Protein AF-A0A315AXZ2-F1 (afdb_monomer)

Radius of gyration: 18.92 Å; Cα contacts (8 Å, |Δi|>4): 222; chains: 1; bounding box: 48×33×55 Å

Sequence (190 aa):
MFLCSLYFLCDPEQLWVLDSVPGEVIRESSDGEVEKVLQTLQSLPSSIPSRKWLVDHMIELGFSKSLSEWIGTNLKKQGDHETWAFNLDGVVQMFKSYQEKSYWHLLEQPPKDMEIAVVRAENSDRWDPDVIQRLGSLANREGDGSEGRFSFMFSPSQAIGFTWTIQKVFLRLWHLGFHPYDKFFTIVGF

pLDDT: mean 73.62, std 19.49, range [28.19, 96.06]

Foldseek 3Di:
DPPPPPVPVDDFLEEEEEAAQQAAQDPVQDPCPVVVVLVVVVPDDQWAQALVSQLVVVVVVPDDSVVSNVLSVQWDDDPNTIHGVDDSVVVVVSVVCSNPDHNVVCLQFPAQSHEYEYEHEPPDPSDDPVSVVVLVVSQPDDDPNRGYHYHYYYDPDPPPPPPDPPVVVVVVVVVVPDDPVHRYDYHYHD

Structure (mmCIF, N/CA/C/O backbone):
data_AF-A0A315AXZ2-F1
#
_entry.id   AF-A0A315AXZ2-F1
#
loop_
_atom_site.group_PDB
_atom_site.id
_atom_site.type_symbol
_atom_site.label_atom_id
_atom_site.label_alt_id
_atom_site.label_comp_id
_atom_site.label_asym_id
_atom_site.label_entity_id
_atom_site.label_seq_id
_atom_site.pdbx_PDB_ins_code
_atom_site.Cartn_x
_atom_site.Cartn_y
_atom_site.Cartn_z
_atom_site.occupancy
_atom_site.B_iso_or_equiv
_atom_site.auth_seq_id
_atom_site.auth_comp_id
_atom_site.auth_asym_id
_atom_site.auth_atom_id
_atom_site.pdbx_PDB_model_num
ATOM 1 N N . MET A 1 1 ? -4.245 -11.379 -8.410 1.00 28.98 1 MET A N 1
ATOM 2 C CA . MET A 1 1 ? -4.188 -10.381 -9.498 1.00 28.98 1 MET A CA 1
ATOM 3 C C . MET A 1 1 ? -5.166 -9.300 -9.080 1.00 28.98 1 MET A C 1
ATOM 5 O O . MET A 1 1 ? -6.341 -9.417 -9.378 1.00 28.98 1 MET A O 1
ATOM 9 N N . PHE A 1 2 ? -4.709 -8.361 -8.249 1.00 28.19 2 PHE A N 1
ATOM 10 C CA . PHE A 1 2 ? -5.488 -7.197 -7.810 1.00 28.19 2 PHE A CA 1
ATOM 11 C C . PHE A 1 2 ? -4.741 -5.891 -8.160 1.00 28.19 2 PHE A C 1
ATOM 13 O O . PHE A 1 2 ? -4.806 -4.905 -7.444 1.00 28.19 2 PHE A O 1
ATOM 20 N N . LEU A 1 3 ? -4.115 -5.847 -9.345 1.00 33.06 3 LEU A N 1
ATOM 21 C CA . LEU A 1 3 ? -4.555 -4.820 -10.291 1.00 33.06 3 LEU A CA 1
ATOM 22 C C . LEU A 1 3 ? -6.058 -5.015 -10.363 1.00 33.06 3 LEU A C 1
ATOM 24 O O . LEU A 1 3 ? -6.477 -6.145 -10.619 1.00 33.06 3 LEU A O 1
ATOM 28 N N . CYS A 1 4 ? -6.845 -3.995 -10.031 1.00 33.75 4 CYS A N 1
ATOM 29 C CA . CYS A 1 4 ? -8.275 -4.008 -10.286 1.00 33.75 4 CYS A CA 1
ATOM 30 C C . CYS A 1 4 ? -8.470 -4.695 -11.646 1.00 33.75 4 CYS A C 1
ATOM 32 O O . CYS A 1 4 ? -8.073 -4.129 -12.660 1.00 33.75 4 CYS A O 1
ATOM 34 N N . SER A 1 5 ? -8.978 -5.936 -11.684 1.00 32.12 5 SER A N 1
ATOM 35 C CA . SER A 1 5 ? -9.432 -6.555 -12.932 1.00 32.12 5 SER A CA 1
ATOM 36 C C . SER A 1 5 ? -10.741 -5.866 -13.296 1.00 32.12 5 SER A C 1
ATOM 38 O O . SER A 1 5 ? -11.797 -6.477 -13.409 1.00 32.12 5 SER A O 1
ATOM 40 N N . LEU A 1 6 ? -10.674 -4.544 -13.441 1.00 38.78 6 LEU A N 1
ATOM 41 C CA . LEU A 1 6 ? -11.358 -3.885 -14.516 1.00 38.78 6 LEU A CA 1
ATOM 42 C C . LEU A 1 6 ? -10.767 -4.546 -15.749 1.00 38.78 6 LEU A C 1
ATOM 44 O O . LEU A 1 6 ? -9.611 -4.329 -16.101 1.00 38.78 6 LEU A O 1
ATOM 48 N N . TYR A 1 7 ? -11.544 -5.452 -16.330 1.00 37.78 7 TYR A N 1
ATOM 49 C CA . TYR A 1 7 ? -11.387 -5.831 -17.718 1.00 37.78 7 TY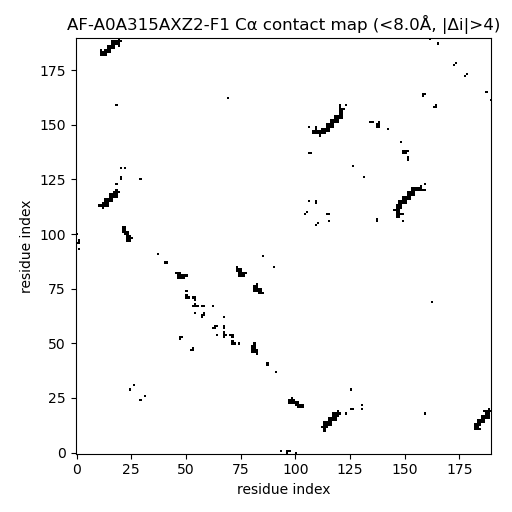R A CA 1
ATOM 50 C C . TYR A 1 7 ? -11.489 -4.532 -18.513 1.00 37.78 7 TYR A C 1
ATOM 52 O O . TYR A 1 7 ? -12.579 -4.125 -18.916 1.00 37.78 7 TYR A O 1
ATOM 60 N N . PHE A 1 8 ? -10.380 -3.810 -18.649 1.00 45.34 8 PHE A N 1
ATOM 61 C CA . PHE A 1 8 ? -10.347 -2.713 -19.578 1.00 45.34 8 PHE A CA 1
ATOM 62 C C . PHE A 1 8 ? -10.487 -3.347 -20.957 1.00 45.34 8 PHE A C 1
ATOM 64 O O . PHE A 1 8 ? -9.787 -4.295 -21.306 1.00 45.34 8 PHE A O 1
ATOM 71 N N . LEU A 1 9 ? -11.453 -2.857 -21.727 1.00 50.66 9 LEU A N 1
ATOM 72 C CA . LEU A 1 9 ? -11.657 -3.290 -23.107 1.00 50.66 9 LEU A CA 1
ATOM 73 C C . LEU A 1 9 ? -10.442 -2.935 -23.997 1.00 50.66 9 LEU A C 1
ATOM 75 O O . LEU A 1 9 ? -10.342 -3.449 -25.106 1.00 50.66 9 LEU A O 1
ATOM 79 N N . CYS A 1 10 ? -9.528 -2.085 -23.508 1.00 57.16 10 CYS A N 1
ATOM 80 C CA . CYS A 1 10 ? -8.226 -1.750 -24.085 1.00 57.16 10 CYS A CA 1
ATOM 81 C C . CYS A 1 10 ? -7.223 -1.389 -22.974 1.00 57.16 10 CYS A C 1
ATOM 83 O O . CYS A 1 10 ? -7.641 -0.938 -21.912 1.00 57.16 10 CYS A O 1
ATOM 85 N N . ASP A 1 11 ? -5.919 -1.505 -23.217 1.00 67.44 11 ASP A N 1
ATOM 86 C CA . ASP A 1 11 ? -4.916 -1.022 -22.259 1.00 67.44 11 ASP A CA 1
ATOM 87 C C . ASP A 1 11 ? -5.049 0.500 -22.023 1.00 67.44 11 ASP A C 1
ATOM 89 O O . ASP A 1 11 ? -5.453 1.236 -22.937 1.00 67.44 11 ASP A O 1
ATOM 93 N N . PRO A 1 12 ? -4.775 0.996 -20.799 1.00 78.12 12 PRO A N 1
ATOM 94 C CA . PRO A 1 12 ? -4.746 2.430 -20.544 1.00 78.12 12 PRO A CA 1
ATOM 95 C C . PRO A 1 12 ? -3.576 3.070 -21.298 1.00 78.12 12 PRO A C 1
ATOM 97 O O . PRO A 1 12 ? -2.489 2.506 -21.362 1.00 78.12 12 PRO A O 1
ATOM 100 N N . GLU A 1 13 ? -3.783 4.278 -21.820 1.00 84.38 13 GLU A N 1
ATOM 101 C CA . GLU A 1 13 ? -2.699 5.044 -22.450 1.00 84.38 13 GLU A CA 1
ATOM 102 C C . GLU A 1 13 ? -1.669 5.483 -21.405 1.00 84.38 13 GLU A C 1
ATOM 104 O O . GLU A 1 13 ? -0.483 5.554 -21.713 1.00 84.38 13 GLU A O 1
ATOM 109 N N . GLN A 1 14 ? -2.100 5.736 -20.159 1.00 84.50 14 GLN A N 1
ATOM 110 C CA . GLN A 1 14 ? -1.207 6.150 -19.078 1.00 84.50 14 GLN A CA 1
ATOM 111 C C . GLN A 1 14 ? -1.453 5.399 -17.763 1.00 84.50 14 GLN A C 1
ATOM 113 O O . GLN A 1 14 ? -2.576 5.322 -17.252 1.00 84.50 14 GLN A O 1
ATOM 118 N N . LEU A 1 15 ? -0.364 4.916 -17.164 1.00 85.19 15 LEU A N 1
ATOM 119 C CA . LEU A 1 15 ? -0.324 4.282 -15.849 1.00 85.19 15 LEU A CA 1
ATOM 120 C C . LEU A 1 15 ? 0.592 5.060 -14.908 1.00 85.19 15 LEU A C 1
ATOM 122 O O . LEU A 1 15 ? 1.791 5.186 -15.147 1.00 85.19 15 LEU A O 1
ATOM 126 N N . TRP A 1 16 ? 0.034 5.508 -13.788 1.00 83.12 16 TRP A N 1
ATOM 127 C CA . TRP A 1 16 ? 0.774 6.198 -12.739 1.00 83.12 16 TRP A CA 1
ATOM 128 C C . TRP A 1 16 ? 0.857 5.324 -11.490 1.00 83.12 16 TRP A C 1
ATOM 130 O O . TRP A 1 16 ? -0.158 4.982 -10.881 1.00 83.12 16 TRP A O 1
ATOM 140 N N . VAL A 1 17 ? 2.074 4.970 -11.097 1.00 83.38 17 VAL A N 1
ATOM 141 C CA . VAL A 1 17 ? 2.354 4.182 -9.895 1.00 83.38 17 VAL A CA 1
ATOM 142 C C . VAL A 1 17 ? 2.950 5.108 -8.847 1.00 83.38 17 VAL A C 1
ATOM 144 O O . VAL A 1 17 ? 4.017 5.687 -9.045 1.00 83.38 17 VAL A O 1
ATOM 147 N N . LEU A 1 18 ? 2.243 5.268 -7.735 1.00 82.62 18 LEU A N 1
ATOM 148 C CA . LEU A 1 18 ? 2.586 6.215 -6.684 1.00 82.62 18 LEU A CA 1
ATOM 149 C C . LEU A 1 18 ? 3.092 5.463 -5.462 1.00 82.62 18 LEU A C 1
ATOM 151 O O . LEU A 1 18 ? 2.319 4.793 -4.778 1.00 82.62 18 LEU A O 1
ATOM 155 N N . ASP A 1 19 ? 4.392 5.598 -5.215 1.00 81.19 19 ASP A N 1
ATOM 156 C CA . ASP A 1 19 ? 5.118 5.086 -4.050 1.00 81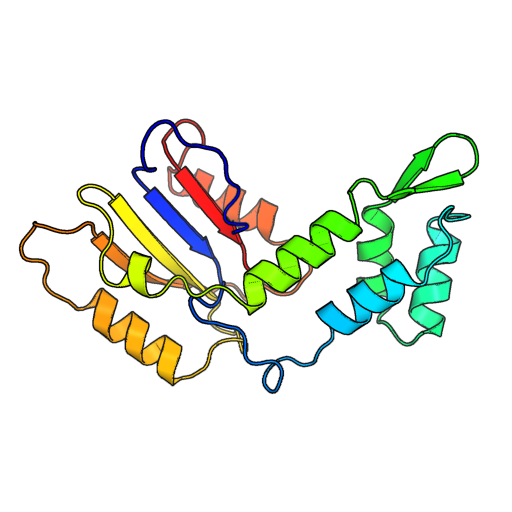.19 19 ASP A CA 1
ATOM 157 C C . ASP A 1 19 ? 4.787 3.634 -3.695 1.00 81.19 19 ASP A C 1
ATOM 159 O O . ASP A 1 19 ? 4.663 3.255 -2.536 1.00 81.19 19 ASP A O 1
ATOM 163 N N . SER A 1 20 ? 4.624 2.822 -4.737 1.00 82.12 20 SER A N 1
ATOM 164 C CA . SER A 1 20 ? 4.336 1.400 -4.648 1.00 82.12 20 SER A CA 1
ATOM 165 C C . SER A 1 20 ? 5.495 0.619 -5.244 1.00 82.12 20 SER A C 1
ATOM 167 O O . SER A 1 20 ? 5.895 0.870 -6.384 1.00 82.12 20 SER A O 1
ATOM 169 N N . VAL A 1 21 ? 6.034 -0.318 -4.467 1.00 83.19 21 VAL A N 1
ATOM 170 C CA . VAL A 1 21 ? 7.168 -1.142 -4.883 1.00 83.19 21 VAL A CA 1
ATOM 171 C C . VAL A 1 21 ? 6.71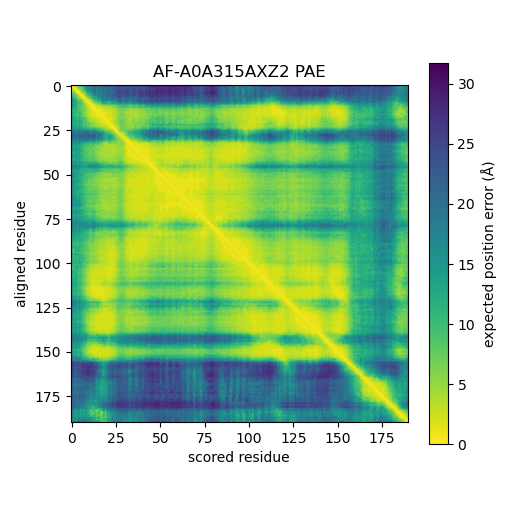8 -2.076 -6.021 1.00 83.19 21 VAL A C 1
ATOM 173 O O . VAL A 1 21 ? 5.695 -2.744 -5.891 1.00 83.19 21 VAL A O 1
ATOM 176 N N . PRO A 1 22 ? 7.447 -2.142 -7.153 1.00 83.56 22 PRO A N 1
ATOM 177 C CA . PRO A 1 22 ? 7.045 -2.936 -8.318 1.00 83.56 22 PRO A CA 1
ATOM 178 C C . PRO A 1 22 ? 7.396 -4.426 -8.205 1.00 83.56 22 PRO A C 1
ATOM 180 O O . PRO A 1 22 ? 6.970 -5.232 -9.033 1.00 83.56 22 PRO A O 1
ATOM 183 N N . GLY A 1 23 ? 8.227 -4.795 -7.232 1.00 82.81 23 GLY A N 1
ATOM 184 C CA . GLY A 1 23 ? 8.609 -6.172 -6.946 1.00 82.81 23 GLY A CA 1
ATOM 185 C C . GLY A 1 23 ? 7.707 -6.831 -5.909 1.00 82.81 23 GLY A C 1
ATOM 186 O O . GLY A 1 23 ? 6.842 -6.193 -5.318 1.00 82.81 23 GLY A O 1
ATOM 187 N N . GLU A 1 24 ? 7.961 -8.113 -5.672 1.00 81.94 24 GLU A N 1
ATOM 188 C CA . GLU A 1 24 ? 7.408 -8.804 -4.510 1.00 81.94 24 GLU A CA 1
ATOM 189 C C . GLU A 1 24 ? 7.909 -8.140 -3.224 1.00 81.94 24 GLU A C 1
ATOM 191 O O . GLU A 1 24 ? 9.075 -7.746 -3.121 1.00 81.94 24 GLU A O 1
ATOM 196 N N . VAL A 1 25 ? 7.025 -8.024 -2.236 1.00 72.31 25 VAL A N 1
ATOM 197 C CA . VAL A 1 25 ? 7.374 -7.465 -0.929 1.00 72.31 25 VAL A CA 1
ATOM 198 C C . VAL A 1 25 ? 7.864 -8.609 -0.049 1.00 72.31 25 VAL A C 1
ATOM 200 O O . VAL A 1 25 ? 7.082 -9.453 0.396 1.00 72.31 25 VAL A O 1
ATOM 203 N N . ILE A 1 26 ? 9.176 -8.656 0.180 1.00 64.25 26 ILE A N 1
ATOM 204 C CA . ILE A 1 26 ? 9.798 -9.655 1.050 1.00 64.25 26 ILE A CA 1
ATOM 205 C C . ILE A 1 26 ? 9.393 -9.342 2.496 1.00 64.25 26 ILE A C 1
ATOM 207 O O . ILE A 1 26 ? 9.669 -8.266 3.009 1.00 64.25 26 ILE A O 1
ATOM 211 N N . ARG A 1 27 ? 8.752 -10.299 3.175 1.00 58.44 27 ARG A N 1
ATOM 212 C CA . ARG A 1 27 ? 8.175 -10.122 4.527 1.00 58.44 27 ARG A CA 1
ATOM 213 C C . ARG A 1 27 ? 9.166 -9.673 5.605 1.00 58.44 27 ARG A C 1
ATOM 215 O O . ARG A 1 27 ? 8.744 -9.195 6.648 1.00 58.44 27 ARG A O 1
ATOM 222 N N . GLU A 1 28 ? 10.461 -9.864 5.382 1.00 54.00 28 GLU A N 1
ATOM 223 C CA . GLU A 1 28 ? 11.516 -9.513 6.337 1.00 54.00 28 GLU A CA 1
ATOM 224 C C . GLU A 1 28 ? 11.863 -8.015 6.331 1.00 54.00 28 GLU A C 1
ATOM 226 O O . GLU A 1 28 ? 12.506 -7.549 7.269 1.00 54.00 28 GLU A O 1
ATOM 231 N N . SER A 1 29 ? 11.441 -7.254 5.309 1.00 50.56 29 SER A N 1
ATOM 232 C CA . SER A 1 29 ? 11.774 -5.829 5.165 1.00 50.56 29 SER A CA 1
ATOM 233 C C . SER A 1 29 ? 10.657 -4.862 5.570 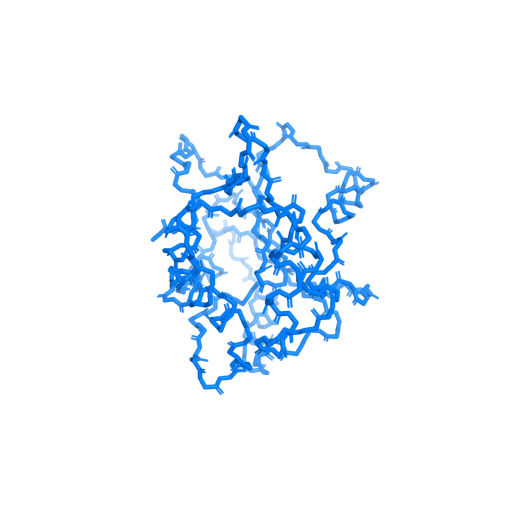1.00 50.56 29 SER A C 1
ATOM 235 O O . SER A 1 29 ? 10.909 -3.664 5.669 1.00 50.56 29 SER A O 1
ATOM 237 N N . SER A 1 30 ? 9.439 -5.349 5.830 1.00 59.78 30 SER A N 1
ATOM 238 C CA . SER A 1 30 ? 8.350 -4.533 6.379 1.00 59.78 30 SER A CA 1
ATOM 239 C C . SER A 1 30 ? 8.311 -4.631 7.901 1.00 59.78 30 SER A C 1
ATOM 241 O O . SER A 1 30 ? 8.449 -5.721 8.454 1.00 59.78 30 SER A O 1
ATOM 243 N N . ASP A 1 31 ? 8.013 -3.523 8.579 1.00 61.62 31 ASP A N 1
ATOM 244 C CA . ASP A 1 31 ? 7.750 -3.476 10.027 1.00 61.62 31 ASP A CA 1
ATOM 245 C C . ASP A 1 31 ? 6.554 -4.344 10.480 1.00 61.62 31 ASP A C 1
ATOM 247 O O . ASP A 1 31 ? 6.319 -4.519 11.679 1.00 61.62 31 ASP A O 1
ATOM 251 N N . GLY A 1 32 ? 5.811 -4.913 9.525 1.00 72.00 32 GLY A N 1
ATOM 252 C CA . GLY A 1 32 ? 4.669 -5.781 9.761 1.00 72.00 32 GLY A CA 1
ATOM 253 C C . GLY A 1 32 ? 3.466 -5.028 10.324 1.00 72.00 32 GLY A C 1
ATOM 254 O O . GLY A 1 32 ? 2.527 -5.667 10.810 1.00 72.00 32 GLY A O 1
ATOM 255 N N . GLU A 1 33 ? 3.487 -3.687 10.332 1.00 75.38 33 GLU A N 1
ATOM 256 C CA . GLU A 1 33 ? 2.439 -2.887 10.964 1.00 75.38 33 GLU A CA 1
ATOM 257 C C . GLU A 1 33 ? 1.100 -3.110 10.251 1.00 75.38 33 GLU A C 1
ATOM 259 O O . GLU A 1 33 ? 0.083 -3.345 10.908 1.00 75.38 33 GLU A O 1
ATOM 264 N N . VAL A 1 34 ? 1.104 -3.140 8.914 1.00 76.88 34 VAL A N 1
ATOM 265 C CA . VAL A 1 34 ? -0.103 -3.373 8.106 1.00 76.88 34 VAL A CA 1
ATOM 266 C C . VAL A 1 34 ? -0.654 -4.784 8.323 1.00 76.88 34 VAL A C 1
ATOM 268 O O . VAL A 1 34 ? -1.857 -4.936 8.549 1.00 76.88 34 VAL A O 1
ATOM 271 N N . GLU A 1 35 ? 0.192 -5.819 8.335 1.00 81.31 35 GLU A N 1
ATOM 272 C CA . GLU A 1 35 ? -0.221 -7.189 8.660 1.00 81.31 35 GLU A CA 1
ATOM 273 C C . GLU A 1 35 ? -0.832 -7.269 10.051 1.00 81.31 35 GLU A C 1
ATOM 275 O O . GLU A 1 35 ? -1.892 -7.874 10.225 1.00 81.31 35 GLU A O 1
ATOM 280 N N . LYS A 1 36 ? -0.180 -6.651 11.039 1.00 85.38 36 LYS A N 1
ATOM 281 C CA . LYS A 1 36 ? -0.643 -6.648 12.424 1.00 85.38 36 LYS A CA 1
ATOM 282 C C . LYS A 1 36 ? -1.996 -5.951 12.543 1.00 85.38 36 LYS A C 1
ATOM 284 O O . LYS A 1 36 ? -2.870 -6.448 13.257 1.00 85.38 36 LYS A O 1
ATOM 289 N N . VAL A 1 37 ? -2.200 -4.843 11.826 1.00 86.50 37 VAL A N 1
ATOM 290 C CA . VAL A 1 37 ? -3.504 -4.173 11.736 1.00 86.50 37 VAL A CA 1
ATOM 291 C C . VAL A 1 37 ? -4.534 -5.117 11.127 1.00 86.50 37 VAL A C 1
ATOM 293 O O . VAL A 1 37 ? -5.552 -5.373 11.761 1.00 86.50 37 VAL A O 1
ATOM 296 N N . LEU A 1 38 ? -4.282 -5.683 9.945 1.00 86.12 38 LEU A N 1
ATOM 297 C CA . LEU A 1 38 ? -5.251 -6.541 9.256 1.00 86.12 38 LEU A CA 1
ATOM 298 C C . LEU A 1 38 ? -5.621 -7.789 10.071 1.00 86.12 38 LEU A C 1
ATOM 300 O O . LEU A 1 38 ? -6.805 -8.097 10.202 1.00 86.12 38 LEU A O 1
ATOM 304 N N . GLN A 1 39 ? -4.638 -8.456 10.681 1.00 89.19 39 GLN A N 1
ATOM 305 C CA . GLN A 1 39 ? -4.861 -9.587 11.590 1.00 89.19 39 GLN A CA 1
ATOM 306 C C . GLN A 1 39 ? -5.701 -9.183 12.804 1.00 89.19 39 GLN A C 1
ATOM 308 O O . GLN A 1 39 ? -6.602 -9.920 13.203 1.00 89.19 39 GLN A O 1
ATOM 313 N N . THR A 1 40 ? -5.436 -8.000 13.368 1.00 90.25 40 THR A N 1
ATOM 314 C CA . THR A 1 40 ? -6.242 -7.454 14.465 1.00 90.25 40 THR A CA 1
ATOM 315 C C . THR A 1 40 ? -7.676 -7.231 14.018 1.00 90.25 40 THR A C 1
ATOM 317 O O . THR A 1 40 ? -8.599 -7.679 14.684 1.00 90.25 40 THR A O 1
ATOM 320 N N . LEU A 1 41 ? -7.890 -6.584 12.871 1.00 88.94 41 LEU A N 1
ATOM 321 C CA . LEU A 1 41 ? -9.241 -6.311 12.385 1.00 88.94 41 LEU A CA 1
ATOM 322 C C . LEU A 1 41 ? -10.030 -7.599 12.114 1.00 88.94 41 LEU A C 1
ATOM 324 O O . LEU A 1 41 ? -11.240 -7.616 12.330 1.00 88.94 41 LEU A O 1
ATOM 328 N N . GLN A 1 42 ? -9.363 -8.672 11.679 1.00 89.19 42 GLN A N 1
ATOM 329 C CA . GLN A 1 42 ? -9.988 -9.980 11.460 1.00 89.19 42 GLN A CA 1
ATOM 330 C C . GLN A 1 42 ? -10.345 -10.717 12.758 1.00 89.19 42 GLN A C 1
ATOM 332 O O . GLN A 1 42 ? -11.229 -11.572 12.734 1.00 89.19 42 GLN A O 1
ATOM 337 N N . SER A 1 43 ? -9.683 -10.413 13.879 1.00 90.50 43 SER A N 1
ATOM 338 C CA . SER A 1 43 ? -10.002 -11.013 15.182 1.00 90.50 43 SER A CA 1
ATOM 339 C C . SER A 1 43 ? -11.119 -10.280 15.933 1.00 90.50 43 SER A C 1
ATOM 341 O O . SER A 1 43 ? -11.627 -10.794 16.932 1.00 90.50 43 SER A O 1
ATOM 343 N N . LEU A 1 44 ? -11.521 -9.098 15.453 1.00 89.44 44 LEU A N 1
ATOM 344 C CA . LEU A 1 44 ? -12.610 -8.320 16.035 1.00 89.44 44 LEU A CA 1
ATOM 345 C C . LEU A 1 44 ? -13.970 -9.018 15.876 1.00 89.44 44 LEU A C 1
ATOM 347 O O . LEU A 1 44 ? -14.189 -9.783 14.933 1.00 89.44 44 LEU A O 1
ATOM 351 N N . PRO A 1 45 ? -14.933 -8.721 16.767 1.00 86.06 45 PRO A N 1
ATOM 352 C CA . PRO A 1 45 ? -16.300 -9.198 16.610 1.00 86.06 45 PRO A CA 1
ATOM 353 C C . PRO A 1 45 ? -16.927 -8.694 15.301 1.00 86.06 45 PRO A C 1
ATOM 355 O O . PRO A 1 45 ? -16.671 -7.580 14.849 1.00 86.06 45 PRO A O 1
ATOM 358 N N . SER A 1 46 ? -17.831 -9.492 14.726 1.00 77.81 46 SER A N 1
ATOM 359 C CA . SER A 1 46 ? -18.528 -9.171 13.469 1.00 77.81 46 SER A CA 1
ATOM 360 C C . SER A 1 46 ? -19.432 -7.935 13.553 1.00 77.81 46 SER A C 1
ATOM 362 O O . SER A 1 46 ? -19.761 -7.336 12.530 1.00 77.81 46 SER A O 1
ATOM 364 N N . SER A 1 47 ? -19.855 -7.565 14.763 1.00 82.56 47 SER A N 1
ATOM 365 C CA . SER A 1 47 ? -20.613 -6.350 15.050 1.00 82.56 47 SER A CA 1
ATOM 366 C C . SER A 1 47 ? -19.775 -5.452 15.945 1.00 82.56 47 SER A C 1
ATOM 368 O O . SER A 1 47 ? -19.453 -5.836 17.071 1.00 82.56 47 SER A O 1
ATOM 370 N N . ILE A 1 48 ? -19.452 -4.254 15.461 1.00 90.12 48 ILE A N 1
ATOM 371 C CA . ILE A 1 48 ? -18.673 -3.282 16.223 1.00 90.12 48 ILE A CA 1
ATOM 372 C C . ILE A 1 48 ? -19.645 -2.435 17.059 1.00 90.12 48 ILE A C 1
ATOM 374 O O . ILE A 1 48 ? -20.522 -1.783 16.486 1.00 90.12 48 ILE A O 1
ATOM 378 N N . PRO A 1 49 ? -19.522 -2.417 18.402 1.00 89.88 49 PRO A N 1
ATOM 379 C CA . PRO A 1 49 ? -20.459 -1.693 19.262 1.00 89.88 49 PRO A CA 1
ATOM 380 C C . PRO A 1 49 ? -20.514 -0.187 18.983 1.00 89.88 49 PRO A C 1
ATOM 382 O O . PRO A 1 49 ? -21.583 0.411 19.005 1.00 89.88 49 PRO A O 1
ATOM 385 N N . SER A 1 50 ? -19.358 0.444 18.750 1.00 91.12 50 SER A N 1
ATOM 386 C CA . SER A 1 50 ? -19.252 1.849 18.338 1.00 91.12 50 SER A CA 1
ATOM 387 C C . SER A 1 50 ? -17.832 2.187 17.881 1.00 91.12 50 SER A C 1
ATOM 389 O O . SER A 1 50 ? -16.871 1.519 18.270 1.00 91.12 50 SER A O 1
ATOM 391 N N . ARG A 1 51 ? -17.676 3.303 17.162 1.00 92.25 51 ARG A N 1
ATOM 392 C CA . ARG A 1 51 ? -16.371 3.847 16.775 1.00 92.25 51 ARG A CA 1
ATOM 393 C C . ARG A 1 51 ? -15.492 4.104 17.983 1.00 92.25 51 ARG A C 1
ATOM 395 O O . ARG A 1 51 ? -14.305 3.809 17.943 1.00 92.25 51 ARG A O 1
ATOM 402 N N . LYS A 1 52 ? -16.076 4.642 19.059 1.00 93.94 52 LYS A N 1
ATOM 403 C CA . LYS A 1 52 ? -15.349 4.889 20.307 1.00 93.94 52 LYS A CA 1
ATOM 404 C C . LYS A 1 52 ? -14.790 3.585 20.872 1.00 93.94 52 LYS A C 1
ATOM 406 O O . LYS A 1 52 ? -13.612 3.541 21.196 1.00 93.94 52 LYS A O 1
ATOM 411 N N . TRP A 1 53 ? -15.616 2.541 20.937 1.00 94.69 53 TRP A N 1
ATOM 412 C CA . TRP A 1 53 ? -15.176 1.228 21.404 1.00 94.69 53 TRP A CA 1
ATOM 413 C C . TRP A 1 53 ? -14.020 0.687 20.557 1.00 94.69 53 TRP A C 1
ATOM 415 O O . TRP A 1 53 ? -13.027 0.243 21.119 1.00 94.69 53 TRP A O 1
ATOM 425 N N . LEU A 1 54 ? -14.109 0.786 19.223 1.00 94.00 54 LEU A N 1
ATOM 426 C CA . LEU A 1 54 ? -13.034 0.331 18.339 1.00 94.00 54 LEU A CA 1
ATOM 427 C C . LEU A 1 54 ? -11.726 1.085 18.609 1.00 94.00 54 LEU A C 1
ATOM 429 O O . LEU A 1 54 ? -10.686 0.457 18.764 1.00 94.00 54 LEU A O 1
ATOM 433 N N . VAL A 1 55 ? -11.781 2.418 18.680 1.00 94.50 55 VAL A N 1
ATOM 434 C CA . VAL A 1 55 ? -10.596 3.252 18.930 1.00 94.50 55 VAL A CA 1
ATOM 435 C C . VAL A 1 55 ? -9.949 2.899 20.268 1.00 94.50 55 VAL A C 1
ATOM 437 O O . VAL A 1 55 ? -8.740 2.683 20.310 1.00 94.50 55 VAL A O 1
ATOM 440 N N . ASP A 1 56 ? -10.743 2.811 21.337 1.00 96.06 56 ASP A N 1
ATOM 441 C CA . ASP A 1 56 ? -10.244 2.472 22.673 1.00 96.06 56 ASP A CA 1
ATOM 442 C C . ASP A 1 56 ? -9.598 1.070 22.665 1.00 96.06 56 ASP A C 1
ATOM 444 O O . ASP A 1 56 ? -8.474 0.902 23.135 1.00 96.06 56 ASP A O 1
ATOM 448 N N . HIS A 1 57 ? -10.251 0.089 22.034 1.00 94.62 57 HIS A N 1
ATOM 449 C CA . HIS A 1 57 ? -9.754 -1.284 21.955 1.00 94.62 57 HIS A CA 1
ATOM 450 C C . HIS A 1 57 ? -8.455 -1.413 21.142 1.00 94.62 57 HIS A C 1
ATOM 452 O O . HIS A 1 57 ? -7.542 -2.139 21.529 1.00 94.62 57 HIS A O 1
ATOM 458 N N . MET A 1 58 ? -8.318 -0.684 20.031 1.00 93.38 58 MET A N 1
ATOM 459 C CA . MET A 1 58 ? -7.071 -0.680 19.257 1.00 93.38 58 MET A CA 1
ATOM 460 C C . MET A 1 58 ? -5.902 -0.066 20.040 1.00 93.38 58 MET A C 1
ATOM 462 O O . MET A 1 58 ? -4.777 -0.563 19.964 1.00 93.38 58 MET A O 1
ATOM 466 N N . ILE A 1 59 ? -6.158 0.970 20.842 1.00 95.12 59 ILE A N 1
ATOM 467 C CA . ILE A 1 59 ? -5.141 1.559 21.722 1.00 95.12 59 ILE A CA 1
ATOM 468 C C . ILE A 1 59 ? -4.724 0.562 22.814 1.00 95.12 59 ILE A C 1
ATOM 470 O O . ILE A 1 59 ? -3.531 0.428 23.083 1.00 95.12 59 ILE A O 1
ATOM 474 N N . GLU A 1 60 ? -5.669 -0.179 23.404 1.00 95.31 60 GLU A N 1
ATOM 475 C CA . GLU A 1 60 ? -5.377 -1.251 24.376 1.00 95.31 60 GLU A CA 1
ATOM 476 C C . GLU A 1 60 ? -4.485 -2.356 23.784 1.00 95.31 60 GLU A C 1
ATOM 478 O O . GLU A 1 60 ? -3.636 -2.909 24.483 1.00 95.31 60 GLU A O 1
ATOM 483 N N . LEU A 1 61 ? -4.623 -2.637 22.484 1.00 92.44 61 LEU A N 1
ATOM 484 C CA . LEU A 1 61 ? -3.774 -3.574 21.736 1.00 92.44 61 LEU A CA 1
ATOM 485 C C . LEU A 1 61 ? -2.399 -2.989 21.343 1.00 92.44 61 LEU A C 1
ATOM 487 O O . LEU A 1 61 ? -1.580 -3.678 20.725 1.00 92.44 61 LEU A O 1
ATOM 491 N N . GLY A 1 62 ? -2.122 -1.736 21.715 1.00 91.75 62 GLY A N 1
ATOM 492 C CA . GLY A 1 62 ? -0.833 -1.071 21.531 1.00 91.75 62 GLY A CA 1
ATOM 493 C C . GLY A 1 62 ? -0.671 -0.317 20.210 1.00 91.75 62 GLY A C 1
ATOM 494 O O . GLY A 1 62 ? 0.456 0.040 19.865 1.00 91.75 62 GLY A O 1
ATOM 495 N N . PHE A 1 63 ? -1.751 -0.072 19.460 1.00 89.94 63 PHE A N 1
ATOM 496 C CA . PHE A 1 63 ? -1.700 0.793 18.278 1.00 89.94 63 PHE A CA 1
ATOM 497 C C . PHE A 1 63 ? -1.689 2.276 18.664 1.00 89.94 63 PHE A C 1
ATOM 499 O O . PHE A 1 63 ? -2.188 2.681 19.717 1.00 89.94 63 PHE A O 1
ATOM 506 N N . SER A 1 64 ? -1.143 3.121 17.784 1.00 89.38 64 SER A N 1
ATOM 507 C CA . SER A 1 64 ? -1.167 4.565 18.008 1.00 89.38 64 SER A CA 1
ATOM 508 C C . SER A 1 64 ? -2.601 5.104 17.982 1.00 89.38 64 SER A C 1
ATOM 510 O O . SER A 1 64 ? -3.477 4.604 17.267 1.00 89.38 64 SER A O 1
ATOM 512 N N . LYS A 1 65 ? -2.845 6.177 18.741 1.00 88.62 65 LYS A N 1
ATOM 513 C CA . LYS A 1 65 ? -4.146 6.855 18.753 1.00 88.62 65 LYS A CA 1
ATOM 514 C C . LYS A 1 65 ? -4.548 7.325 17.352 1.00 88.62 65 LYS A C 1
ATOM 516 O O . LYS A 1 65 ? -5.679 7.099 16.941 1.00 88.62 65 LYS A O 1
ATOM 521 N N . SER A 1 66 ? -3.618 7.924 16.608 1.00 85.38 66 SER A N 1
ATOM 522 C CA . SER A 1 66 ? -3.877 8.442 15.261 1.00 85.38 66 SER A CA 1
ATOM 523 C C . SER A 1 66 ? -4.274 7.342 14.274 1.00 85.38 66 SER A C 1
ATOM 525 O O . SER A 1 66 ? -5.218 7.531 13.509 1.00 85.38 66 SER A O 1
ATOM 527 N N . LEU A 1 67 ? -3.605 6.184 14.317 1.00 82.25 67 LEU A N 1
ATOM 528 C CA . LEU A 1 67 ? -3.969 5.023 13.500 1.00 82.25 67 LEU A CA 1
ATOM 529 C C . LEU A 1 67 ? -5.352 4.485 13.886 1.00 82.25 67 LEU A C 1
ATOM 531 O O . LEU A 1 67 ? -6.192 4.251 13.020 1.00 82.25 67 LEU A O 1
ATOM 535 N N . SER A 1 68 ? -5.608 4.350 15.186 1.00 88.69 68 SER A N 1
ATOM 536 C CA . SER A 1 68 ? -6.877 3.842 15.718 1.00 88.69 68 SER A CA 1
ATOM 537 C C . SER A 1 68 ? -8.060 4.731 15.314 1.00 88.69 68 SER A C 1
ATOM 539 O O . SER A 1 68 ? -9.083 4.244 14.828 1.00 88.69 68 SER A O 1
ATOM 541 N N . GLU A 1 69 ? -7.908 6.052 15.447 1.00 87.44 69 GLU A N 1
ATOM 542 C CA . GLU A 1 69 ? -8.903 7.038 15.011 1.00 87.44 69 GLU A CA 1
ATOM 543 C C . GLU A 1 69 ? -9.143 6.975 13.500 1.00 87.44 69 GLU A C 1
ATOM 545 O O . GLU A 1 69 ? -10.299 6.981 13.069 1.00 87.44 69 GLU A O 1
ATOM 550 N N . TRP A 1 70 ? -8.074 6.867 12.701 1.00 87.06 70 TRP A N 1
ATOM 551 C CA . TRP A 1 70 ? -8.175 6.741 11.248 1.00 87.06 70 TRP A CA 1
ATOM 552 C C . TRP A 1 70 ? -8.935 5.475 10.835 1.00 87.06 70 TRP A C 1
ATOM 554 O O . TRP A 1 70 ? -9.866 5.565 10.031 1.00 87.06 70 TRP A O 1
ATOM 564 N N . ILE A 1 71 ? -8.639 4.316 11.433 1.00 86.19 71 ILE A N 1
ATOM 565 C CA . ILE A 1 71 ? -9.370 3.067 11.159 1.00 86.19 71 ILE A CA 1
ATOM 566 C C . ILE A 1 71 ? -10.856 3.232 11.489 1.00 86.19 71 ILE A C 1
ATOM 568 O O . ILE A 1 71 ? -11.708 2.863 10.676 1.00 86.19 71 ILE A O 1
ATOM 572 N N . GLY A 1 72 ? -11.176 3.872 12.618 1.00 86.88 72 GLY A N 1
ATOM 573 C CA . GLY A 1 72 ? -12.552 4.159 13.025 1.00 86.88 72 GLY A CA 1
ATOM 574 C C . GLY A 1 72 ? -13.353 5.014 12.032 1.00 86.88 72 GLY A C 1
ATOM 575 O O . GLY A 1 72 ? -14.588 4.956 12.034 1.00 86.88 72 GLY A O 1
ATOM 576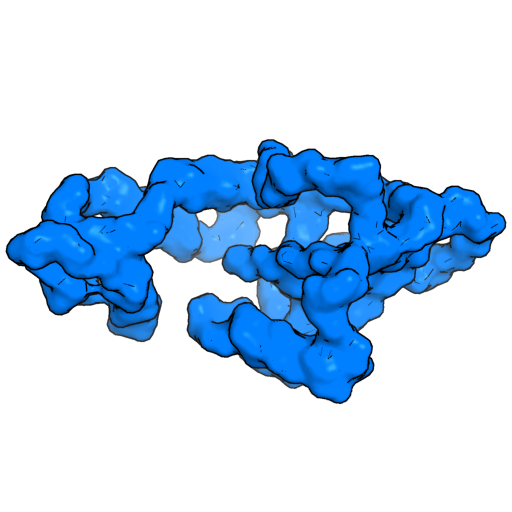 N N . THR A 1 73 ? -12.699 5.779 11.148 1.00 85.56 73 THR A N 1
ATOM 577 C CA . THR A 1 73 ? -13.389 6.537 10.083 1.00 85.56 73 THR A CA 1
ATOM 578 C C . THR A 1 73 ? -13.995 5.643 9.000 1.00 85.56 73 THR A C 1
ATOM 580 O O . THR A 1 73 ? -14.935 6.063 8.328 1.00 85.56 73 THR A O 1
ATOM 583 N N . ASN A 1 74 ? -13.529 4.397 8.880 1.00 85.44 74 ASN A N 1
ATOM 584 C CA . ASN A 1 74 ? -14.011 3.433 7.892 1.00 85.44 74 ASN A CA 1
ATOM 585 C C . ASN A 1 74 ? -15.228 2.618 8.365 1.00 85.44 74 ASN A C 1
ATOM 587 O O . ASN A 1 74 ? -15.648 1.678 7.687 1.00 85.44 74 ASN A O 1
ATOM 591 N N . LEU A 1 75 ? -15.800 2.956 9.523 1.00 86.94 75 LEU A N 1
ATOM 592 C CA . LEU A 1 75 ? -17.055 2.381 9.998 1.00 86.94 75 LEU A CA 1
ATOM 593 C C . LEU A 1 75 ? -18.260 3.177 9.492 1.00 86.94 75 LEU A C 1
ATOM 595 O O . LEU A 1 75 ? -18.269 4.412 9.498 1.00 86.94 75 LEU A O 1
ATOM 599 N N . LYS A 1 76 ? -19.316 2.451 9.126 1.00 85.50 76 LYS A N 1
ATOM 600 C CA . LYS A 1 76 ? -20.642 2.991 8.812 1.00 85.50 76 LYS A CA 1
ATOM 601 C C . LYS A 1 76 ? -21.672 2.492 9.823 1.00 85.50 76 LYS A C 1
ATOM 603 O O . LYS A 1 76 ? -21.553 1.393 10.360 1.00 85.50 76 LYS A O 1
ATOM 608 N N . LYS A 1 77 ? -22.718 3.289 10.038 1.00 87.31 77 LYS A N 1
ATOM 609 C CA . LYS A 1 77 ? -23.854 2.893 10.877 1.00 87.31 77 LYS A CA 1
ATOM 610 C C . LYS A 1 77 ? -24.718 1.852 10.168 1.00 87.31 77 LYS A C 1
ATOM 612 O O . LYS A 1 77 ? -25.014 2.001 8.981 1.00 87.31 77 LYS A O 1
ATOM 617 N N . GLN A 1 78 ? -25.160 0.846 10.910 1.00 83.94 78 GLN A N 1
ATOM 618 C CA . GLN A 1 78 ? -26.123 -0.157 10.475 1.00 83.94 78 GLN A CA 1
ATOM 619 C C . GLN A 1 78 ? -27.110 -0.410 11.623 1.00 83.94 78 GLN A C 1
ATOM 621 O O . GLN A 1 78 ? -26.900 -1.282 12.452 1.00 83.94 78 GLN A O 1
ATOM 626 N N . GLY A 1 79 ? -28.190 0.373 11.687 1.00 83.50 79 GLY A N 1
ATOM 627 C CA . GLY A 1 79 ? -29.109 0.330 12.829 1.00 83.50 79 GLY A CA 1
ATOM 628 C C . GLY A 1 79 ? -28.432 0.839 14.104 1.00 83.50 79 GLY A C 1
ATOM 629 O O . GLY A 1 79 ? -27.891 1.947 14.102 1.00 83.50 79 GLY A O 1
ATOM 630 N N . ASP A 1 80 ? -28.451 0.019 15.154 1.00 83.06 80 ASP A N 1
ATOM 631 C CA . ASP A 1 80 ? -27.890 0.344 16.473 1.00 83.06 80 ASP A CA 1
ATOM 632 C C . ASP A 1 80 ? -26.398 -0.003 16.610 1.00 83.06 80 ASP A C 1
ATOM 634 O O . ASP A 1 80 ? -25.781 0.318 17.626 1.00 83.06 80 ASP A O 1
ATOM 638 N N . HIS A 1 81 ? -25.799 -0.637 15.598 1.00 82.31 81 HIS A N 1
ATOM 639 C CA . HIS A 1 81 ? -24.388 -1.025 15.588 1.00 82.31 81 HIS A CA 1
ATOM 640 C C . HIS A 1 81 ? -23.619 -0.397 14.424 1.00 82.31 81 HIS A C 1
ATOM 642 O O . HIS A 1 81 ? -24.183 0.206 13.502 1.00 82.31 81 HIS A O 1
ATOM 648 N N . GLU A 1 82 ? -22.296 -0.532 14.467 1.00 86.38 82 GLU A N 1
ATOM 649 C CA . GLU A 1 82 ? -21.407 -0.127 13.386 1.00 86.38 82 GLU A CA 1
ATOM 650 C C . GLU A 1 82 ? -20.819 -1.346 12.670 1.00 86.38 82 GLU A C 1
ATOM 652 O O . GLU A 1 82 ? -20.588 -2.409 13.250 1.00 86.38 82 GLU A O 1
ATOM 657 N N . THR A 1 83 ? -20.594 -1.191 11.368 1.00 86.19 83 THR A N 1
ATOM 658 C CA . THR A 1 83 ? -19.992 -2.214 10.510 1.00 86.19 83 THR A CA 1
ATOM 659 C C . THR A 1 83 ? -18.987 -1.576 9.557 1.00 86.19 83 THR A C 1
ATOM 661 O O . THR A 1 83 ? -18.999 -0.359 9.348 1.00 86.19 83 THR A O 1
ATOM 664 N N . TRP A 1 84 ? -18.118 -2.382 8.955 1.00 84.75 84 TRP A N 1
ATOM 665 C CA . TRP A 1 84 ? -17.132 -1.904 7.993 1.00 84.75 84 TRP A CA 1
ATOM 666 C C . TRP A 1 84 ? -17.803 -1.314 6.747 1.00 84.75 84 TRP A C 1
ATOM 668 O O . TRP A 1 84 ? -18.755 -1.865 6.185 1.00 84.75 84 TRP A O 1
ATOM 678 N N . ALA A 1 85 ? -17.294 -0.174 6.283 1.00 83.12 85 ALA A N 1
ATOM 679 C CA . ALA A 1 85 ? -17.695 0.405 5.004 1.00 83.12 85 ALA A CA 1
ATOM 680 C C . ALA A 1 85 ? -17.160 -0.399 3.803 1.00 83.12 85 ALA A C 1
ATOM 682 O O . ALA A 1 85 ? -17.645 -0.216 2.688 1.00 83.12 85 ALA A O 1
ATOM 683 N N . PHE A 1 86 ? -16.209 -1.304 4.039 1.00 77.44 86 PHE A N 1
ATOM 684 C CA . PHE A 1 86 ? -15.536 -2.130 3.044 1.00 77.44 86 PHE A CA 1
ATOM 685 C C . PHE A 1 86 ? -15.583 -3.620 3.419 1.00 77.44 86 PHE A C 1
ATOM 687 O O . PHE A 1 86 ? -15.935 -3.988 4.539 1.00 77.44 86 PHE A O 1
ATOM 694 N N . ASN A 1 87 ? -15.219 -4.487 2.472 1.00 77.94 87 ASN A N 1
ATOM 695 C CA . ASN A 1 87 ? -15.060 -5.920 2.712 1.00 77.94 87 ASN A CA 1
ATOM 696 C C . ASN A 1 87 ? -13.646 -6.203 3.246 1.00 77.94 87 ASN A C 1
ATOM 698 O O . ASN A 1 87 ? -12.677 -6.099 2.492 1.00 77.94 87 ASN A O 1
ATOM 702 N N . LEU A 1 88 ? -13.535 -6.556 4.529 1.00 79.50 88 LEU A N 1
ATOM 703 C CA . LEU A 1 88 ? -12.250 -6.798 5.187 1.00 79.50 88 LEU A CA 1
ATOM 704 C C . LEU A 1 88 ? -11.480 -7.977 4.578 1.00 79.50 88 LEU A C 1
ATOM 706 O O . LEU A 1 88 ? -10.287 -7.845 4.317 1.00 79.50 88 LEU A O 1
ATOM 710 N N . ASP A 1 89 ? -12.154 -9.085 4.266 1.00 78.06 89 ASP A N 1
ATOM 711 C CA . ASP A 1 89 ? -11.515 -10.232 3.607 1.00 78.06 89 ASP A CA 1
ATOM 712 C C . ASP A 1 89 ? -10.990 -9.855 2.219 1.00 78.06 89 ASP A C 1
ATOM 714 O O . ASP A 1 89 ? -9.908 -10.283 1.816 1.00 78.06 89 ASP A O 1
ATOM 718 N N . GLY A 1 90 ? -11.727 -8.999 1.506 1.00 76.44 90 GLY A N 1
ATOM 719 C CA . GLY A 1 90 ? -11.288 -8.428 0.236 1.00 76.44 90 GLY A CA 1
ATOM 720 C C . GLY A 1 90 ? -9.998 -7.618 0.380 1.00 76.44 90 GLY A C 1
ATOM 721 O O . GLY A 1 90 ? -9.067 -7.817 -0.396 1.00 76.44 90 GLY A O 1
ATOM 722 N N . VAL A 1 91 ? -9.900 -6.762 1.403 1.00 75.94 91 VAL A N 1
ATOM 723 C CA . VAL A 1 91 ? -8.680 -5.981 1.683 1.00 75.94 91 VAL A CA 1
ATOM 724 C C . VAL A 1 91 ? -7.498 -6.894 2.011 1.00 75.94 91 VAL A C 1
ATOM 726 O O . VAL A 1 91 ? -6.407 -6.683 1.487 1.00 75.94 91 VAL A O 1
ATOM 729 N N . VAL A 1 92 ? -7.706 -7.948 2.802 1.00 75.69 92 VAL A N 1
ATOM 730 C CA . VAL A 1 92 ? -6.655 -8.928 3.134 1.00 75.69 92 VAL A CA 1
ATOM 731 C C . VAL A 1 92 ? -6.165 -9.662 1.883 1.00 75.69 92 VAL A C 1
ATOM 733 O O . VAL A 1 92 ? -4.960 -9.822 1.685 1.00 75.69 92 VAL A O 1
ATOM 736 N N . GLN A 1 93 ? -7.077 -10.066 0.996 1.00 74.75 93 GLN A N 1
ATOM 737 C CA . GLN A 1 93 ? -6.719 -10.684 -0.284 1.00 74.75 93 GLN A CA 1
ATOM 738 C C . GLN A 1 93 ? -5.980 -9.715 -1.214 1.00 74.75 93 GLN A C 1
ATOM 740 O O . GLN A 1 93 ? -5.026 -10.119 -1.885 1.00 74.75 93 GLN A O 1
ATOM 745 N N . MET A 1 94 ? -6.392 -8.445 -1.251 1.00 73.19 94 MET A N 1
ATOM 746 C CA . MET A 1 94 ? -5.712 -7.402 -2.019 1.00 73.19 94 MET A CA 1
ATOM 747 C C . MET A 1 94 ? -4.296 -7.167 -1.497 1.00 73.19 94 MET A C 1
ATOM 749 O O . MET A 1 94 ? -3.359 -7.175 -2.293 1.00 73.19 94 MET A O 1
ATOM 753 N N . PHE A 1 95 ? -4.128 -7.038 -0.180 1.00 75.19 95 PHE A N 1
ATOM 754 C CA . PHE A 1 95 ? -2.824 -6.857 0.451 1.00 75.19 95 PHE A CA 1
ATOM 755 C C . PHE A 1 95 ? -1.902 -8.053 0.187 1.00 75.19 95 PHE A C 1
ATOM 757 O O . PHE A 1 95 ? -0.782 -7.881 -0.283 1.00 75.19 95 PHE A O 1
ATOM 764 N N . LYS A 1 96 ? -2.402 -9.284 0.346 1.00 75.75 96 LYS A N 1
ATOM 765 C CA . LYS A 1 96 ? -1.646 -10.493 -0.013 1.00 75.75 96 LYS A CA 1
ATOM 766 C C . LYS A 1 96 ? -1.242 -10.501 -1.492 1.00 75.75 96 LYS A C 1
ATOM 768 O O . LYS A 1 96 ? -0.100 -10.807 -1.823 1.00 75.75 96 LYS A O 1
ATOM 773 N N . SER A 1 97 ? -2.154 -10.132 -2.395 1.00 74.19 97 SER A N 1
ATOM 774 C CA . SER A 1 97 ? -1.828 -10.032 -3.821 1.00 74.19 97 SER A CA 1
ATOM 775 C C . SER A 1 97 ? -0.818 -8.924 -4.113 1.00 74.19 97 SER A C 1
ATOM 777 O O . SER A 1 97 ? -0.125 -9.048 -5.114 1.00 74.19 97 SER A O 1
ATOM 779 N N . TYR A 1 98 ? -0.763 -7.851 -3.327 1.00 74.62 98 TYR A N 1
ATOM 780 C CA . TYR A 1 98 ? 0.269 -6.824 -3.456 1.00 74.62 98 TYR A CA 1
ATOM 781 C C . TYR A 1 98 ? 1.645 -7.390 -3.085 1.00 74.62 98 TYR A C 1
ATOM 783 O O . TYR A 1 98 ? 2.594 -7.196 -3.834 1.00 74.62 98 TYR A O 1
ATOM 791 N N . GLN A 1 99 ? 1.734 -8.180 -2.013 1.00 76.56 99 GLN A N 1
ATOM 792 C CA . GLN A 1 99 ? 2.998 -8.796 -1.597 1.00 76.56 99 GLN A CA 1
ATOM 793 C C . GLN A 1 9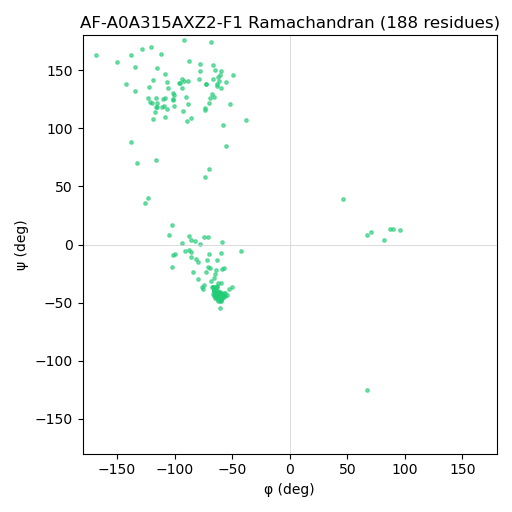9 ? 3.535 -9.827 -2.598 1.00 76.56 99 GLN A C 1
ATOM 795 O O . GLN A 1 99 ? 4.736 -9.888 -2.836 1.00 76.56 99 GLN A O 1
ATOM 800 N N . GLU A 1 100 ? 2.650 -10.644 -3.174 1.00 80.19 100 GLU A N 1
ATOM 801 C CA . GLU A 1 100 ? 3.022 -11.802 -4.004 1.00 80.19 100 GLU A CA 1
ATOM 802 C C . GLU A 1 100 ? 3.157 -11.488 -5.501 1.00 80.19 100 GLU A C 1
ATOM 804 O O . GLU A 1 100 ? 3.465 -12.382 -6.293 1.00 80.19 100 GLU A O 1
ATOM 809 N N . LYS A 1 101 ? 2.826 -10.271 -5.946 1.00 78.56 101 LYS A N 1
ATOM 810 C CA . LYS A 1 101 ? 2.841 -9.931 -7.373 1.00 78.56 101 LYS A CA 1
ATOM 811 C C . LYS A 1 101 ? 3.997 -9.013 -7.705 1.00 78.56 101 LYS A C 1
ATOM 813 O O . LYS A 1 101 ? 4.108 -7.919 -7.177 1.00 78.56 101 LYS A O 1
ATOM 818 N N . SER A 1 102 ? 4.782 -9.442 -8.686 1.00 84.44 102 SER A N 1
ATOM 819 C CA . SER A 1 102 ? 5.740 -8.587 -9.361 1.00 84.44 102 SER A CA 1
ATOM 820 C C . SER A 1 102 ? 5.140 -7.970 -10.623 1.00 84.44 102 SER A C 1
ATOM 822 O O . SER A 1 102 ? 4.530 -8.656 -11.446 1.00 84.44 102 SER A O 1
ATOM 824 N N . TYR A 1 103 ? 5.378 -6.674 -10.788 1.00 85.62 103 TYR A N 1
ATOM 825 C CA . TYR A 1 103 ? 5.038 -5.877 -11.962 1.00 85.62 103 TYR A CA 1
ATOM 826 C C . TYR A 1 103 ? 6.265 -5.554 -12.824 1.00 85.62 103 TYR A C 1
ATOM 828 O O . TYR A 1 103 ? 6.146 -4.795 -13.782 1.00 85.62 103 TYR A O 1
ATOM 836 N N . TRP A 1 104 ? 7.436 -6.136 -12.530 1.00 89.56 104 TRP A N 1
ATOM 837 C CA . TRP A 1 104 ? 8.678 -5.851 -13.258 1.00 89.56 104 TRP A CA 1
ATOM 838 C C . TRP A 1 104 ? 8.535 -6.054 -14.760 1.00 89.56 104 TRP A C 1
ATOM 840 O O . TRP A 1 104 ? 8.930 -5.182 -15.518 1.00 89.56 104 TRP A O 1
ATOM 850 N N . HIS A 1 105 ? 7.887 -7.139 -15.185 1.00 88.25 105 HIS A N 1
ATOM 851 C CA . HIS A 1 105 ? 7.680 -7.413 -16.605 1.00 88.25 105 HIS A CA 1
ATOM 852 C C . HIS A 1 105 ? 6.953 -6.268 -17.329 1.00 88.25 105 HIS A C 1
ATOM 854 O O . HIS A 1 105 ? 7.369 -5.875 -18.411 1.00 88.25 105 HIS A O 1
ATOM 860 N N . LEU A 1 106 ? 5.925 -5.685 -16.700 1.00 86.69 106 LEU A N 1
ATOM 861 C CA . LEU A 1 106 ? 5.177 -4.559 -17.263 1.00 86.69 106 LEU A CA 1
ATOM 862 C C . LEU A 1 106 ? 6.037 -3.290 -17.361 1.00 86.69 106 LEU A C 1
ATOM 864 O O . LEU A 1 106 ? 5.900 -2.533 -18.314 1.00 86.69 106 LEU A O 1
ATOM 868 N N . LEU A 1 107 ? 6.915 -3.048 -16.384 1.00 89.56 107 LEU A N 1
ATOM 869 C CA . LEU A 1 107 ? 7.813 -1.888 -16.403 1.00 89.56 107 LEU A CA 1
ATOM 870 C C . LEU A 1 107 ? 8.958 -2.054 -17.405 1.00 89.56 107 LEU A C 1
ATOM 872 O O . LEU A 1 107 ? 9.413 -1.081 -17.998 1.00 89.56 107 LEU A O 1
ATOM 876 N N . GLU A 1 108 ? 9.443 -3.283 -17.568 1.00 89.81 108 GLU A N 1
ATOM 877 C CA . GLU A 1 108 ? 10.563 -3.614 -18.446 1.00 89.81 108 GLU A CA 1
ATOM 878 C C . GLU A 1 108 ? 10.151 -3.722 -19.907 1.00 89.81 108 GLU A C 1
ATOM 880 O O . GLU A 1 108 ? 10.967 -3.427 -20.780 1.00 89.81 108 GLU A O 1
ATOM 885 N N . GLN A 1 109 ? 8.906 -4.120 -20.162 1.00 88.38 109 GLN A N 1
ATOM 886 C CA . GLN A 1 109 ? 8.314 -4.239 -21.491 1.00 88.38 109 GLN A CA 1
ATOM 887 C C . GLN A 1 109 ? 6.926 -3.585 -21.494 1.00 88.38 109 GLN A C 1
ATOM 889 O O . GLN A 1 109 ? 5.910 -4.287 -21.553 1.00 88.38 109 GLN A O 1
ATOM 894 N N . PRO A 1 110 ? 6.850 -2.243 -21.391 1.00 88.62 110 PRO A N 1
ATOM 895 C CA . PRO A 1 110 ? 5.571 -1.557 -21.461 1.00 88.62 110 PRO A CA 1
ATOM 896 C C . PRO A 1 110 ? 4.894 -1.852 -22.810 1.00 88.62 110 PRO A C 1
ATOM 898 O O . PRO A 1 110 ? 5.564 -1.775 -23.848 1.00 88.62 110 PRO A O 1
ATOM 901 N N . PRO A 1 111 ? 3.585 -2.166 -22.829 1.00 88.88 111 PRO A N 1
ATOM 902 C CA . PRO A 1 111 ? 2.824 -2.309 -24.060 1.00 88.88 111 PRO A CA 1
ATOM 903 C C . PRO A 1 111 ? 3.033 -1.115 -24.985 1.00 88.88 111 PRO A C 1
ATOM 905 O O . PRO A 1 111 ? 3.203 0.021 -24.538 1.00 88.88 111 PRO A O 1
ATOM 908 N N . LYS A 1 112 ? 3.019 -1.372 -26.292 1.00 87.38 112 LYS A N 1
ATOM 909 C CA . LYS A 1 112 ? 3.153 -0.309 -27.283 1.00 87.38 112 LYS A CA 1
ATOM 910 C C . LYS A 1 112 ? 2.077 0.759 -27.055 1.00 87.38 112 LYS A C 1
ATOM 912 O O . LYS A 1 112 ? 0.934 0.430 -26.758 1.00 87.38 112 LYS A O 1
ATOM 917 N N . ASP A 1 113 ? 2.470 2.022 -27.205 1.00 86.62 113 ASP A N 1
ATOM 918 C CA . ASP A 1 113 ? 1.616 3.203 -27.022 1.00 86.62 113 ASP A CA 1
ATOM 919 C C . ASP A 1 113 ? 1.154 3.453 -25.566 1.00 86.62 113 ASP A C 1
ATOM 921 O O . ASP A 1 113 ? 0.363 4.362 -25.323 1.00 86.62 113 ASP A O 1
ATOM 925 N N . MET A 1 114 ? 1.681 2.705 -24.586 1.00 86.81 114 MET A N 1
ATOM 926 C CA . MET A 1 114 ? 1.448 2.936 -23.158 1.00 86.81 114 MET A CA 1
ATOM 927 C C . MET A 1 114 ? 2.569 3.773 -22.535 1.00 86.81 114 MET A C 1
ATOM 929 O O . MET A 1 114 ? 3.753 3.541 -22.785 1.00 86.81 114 MET A O 1
ATOM 933 N N . GLU A 1 115 ? 2.211 4.712 -21.664 1.00 90.00 115 GLU A N 1
ATOM 934 C CA . GLU A 1 115 ? 3.152 5.469 -20.842 1.00 90.00 115 GLU A CA 1
ATOM 935 C C . GLU A 1 115 ? 3.022 5.065 -19.373 1.00 90.00 115 GLU A C 1
ATOM 937 O O . GLU A 1 115 ? 1.945 5.130 -18.779 1.00 90.00 115 GLU A O 1
ATOM 942 N N . ILE A 1 116 ? 4.132 4.660 -18.762 1.00 89.56 116 ILE A N 1
ATOM 943 C CA . ILE A 1 116 ? 4.193 4.277 -17.355 1.00 89.56 116 ILE A CA 1
ATOM 944 C C . ILE A 1 116 ? 5.079 5.258 -16.598 1.00 89.56 116 ILE A C 1
ATOM 946 O O . ILE A 1 116 ? 6.268 5.397 -16.883 1.00 89.56 116 ILE A O 1
ATOM 950 N N . ALA A 1 117 ? 4.505 5.902 -15.588 1.00 89.50 117 ALA A N 1
ATOM 951 C CA . ALA A 1 117 ? 5.191 6.814 -14.692 1.00 89.50 117 ALA A CA 1
ATOM 952 C C . ALA A 1 117 ? 5.207 6.246 -13.270 1.00 89.50 117 ALA A C 1
ATOM 954 O O . ALA A 1 117 ? 4.162 6.073 -12.644 1.00 89.50 117 ALA A O 1
ATOM 955 N N . VAL A 1 118 ? 6.400 5.993 -12.734 1.00 87.62 118 VAL A N 1
ATOM 956 C CA . VAL A 1 118 ? 6.597 5.624 -11.328 1.00 87.62 118 VAL A CA 1
ATOM 957 C C . VAL A 1 118 ? 7.078 6.851 -10.564 1.00 87.62 118 VAL A C 1
ATOM 959 O O . VAL A 1 118 ? 8.090 7.459 -10.913 1.00 87.62 118 VAL A O 1
ATOM 962 N N . VAL A 1 119 ? 6.357 7.211 -9.506 1.00 85.50 119 VAL A N 1
ATOM 963 C CA . VAL A 1 119 ? 6.669 8.357 -8.650 1.00 85.50 119 VAL A CA 1
ATOM 964 C C . VAL A 1 119 ? 6.972 7.860 -7.246 1.00 85.50 119 VAL A C 1
ATOM 966 O O . VAL A 1 119 ? 6.080 7.366 -6.560 1.00 85.50 119 VAL A O 1
ATOM 969 N N . ARG A 1 120 ? 8.216 8.026 -6.797 1.00 84.62 120 ARG A N 1
ATOM 970 C CA . ARG A 1 120 ? 8.639 7.712 -5.424 1.00 84.62 120 ARG A CA 1
ATOM 971 C C . ARG A 1 120 ? 8.605 8.969 -4.555 1.00 84.62 120 ARG A C 1
ATOM 973 O O . ARG A 1 120 ? 9.029 10.040 -5.000 1.00 84.62 120 ARG A O 1
ATOM 980 N N . ALA A 1 121 ? 8.142 8.860 -3.309 1.00 79.19 121 ALA A N 1
ATOM 981 C CA . ALA A 1 121 ? 8.324 9.950 -2.347 1.00 79.19 121 ALA A CA 1
ATOM 982 C C . ALA A 1 121 ? 9.788 10.041 -1.899 1.00 79.19 121 ALA A C 1
ATOM 984 O O . ALA A 1 121 ? 10.422 9.028 -1.615 1.00 79.19 121 ALA A O 1
ATOM 985 N N . GLU A 1 122 ? 10.316 11.262 -1.797 1.00 74.19 122 GLU A N 1
ATOM 986 C CA . GLU A 1 122 ? 11.727 11.519 -1.470 1.00 74.19 122 GLU A CA 1
ATOM 987 C C . GLU A 1 122 ? 12.201 10.802 -0.192 1.00 74.19 122 GLU A C 1
ATOM 989 O O . GLU A 1 122 ? 13.294 10.241 -0.173 1.00 74.19 122 GLU A O 1
ATOM 994 N N . ASN A 1 123 ? 11.343 10.736 0.831 1.00 70.81 123 ASN A N 1
ATOM 995 C CA . ASN A 1 123 ? 11.646 10.124 2.129 1.00 70.81 123 ASN A CA 1
ATOM 996 C C . ASN A 1 123 ? 11.042 8.717 2.312 1.00 70.81 123 ASN A C 1
ATOM 998 O O . ASN A 1 123 ? 10.908 8.269 3.445 1.00 70.81 123 ASN A O 1
ATOM 1002 N N . SER A 1 124 ? 10.627 8.040 1.234 1.00 71.94 124 SER A N 1
ATOM 1003 C CA . SER A 1 124 ? 10.058 6.687 1.336 1.00 71.94 124 SER A CA 1
ATOM 1004 C C . SER A 1 124 ? 11.153 5.661 1.631 1.00 71.94 124 SER A C 1
ATOM 1006 O O . SER A 1 124 ? 12.044 5.440 0.809 1.00 71.94 124 SER A O 1
ATOM 1008 N N . ASP A 1 125 ? 11.092 5.027 2.794 1.00 72.12 125 ASP A N 1
ATOM 1009 C CA . ASP A 1 125 ? 12.024 3.993 3.263 1.00 72.12 125 ASP A CA 1
ATOM 1010 C C . ASP A 1 125 ? 11.656 2.579 2.784 1.00 72.12 125 ASP A C 1
ATOM 1012 O O . ASP A 1 125 ? 12.441 1.648 2.928 1.00 72.12 125 ASP A O 1
ATOM 1016 N N . ARG A 1 126 ? 10.501 2.428 2.128 1.00 71.06 126 ARG A N 1
ATOM 1017 C CA . ARG A 1 126 ? 9.961 1.145 1.644 1.00 71.06 126 ARG A CA 1
ATOM 1018 C C . ARG A 1 126 ? 10.725 0.514 0.475 1.00 71.06 126 ARG A C 1
ATOM 1020 O O . ARG A 1 126 ? 10.393 -0.588 0.047 1.00 71.06 126 ARG A O 1
ATOM 1027 N N . TRP A 1 127 ? 11.684 1.230 -0.101 1.00 82.06 127 TRP A N 1
ATOM 1028 C CA . TRP A 1 127 ? 12.310 0.874 -1.370 1.00 82.06 127 TRP A CA 1
ATOM 1029 C C . TRP A 1 127 ? 13.740 0.399 -1.158 1.00 82.06 127 TRP A C 1
ATOM 1031 O O . TRP A 1 127 ? 14.591 1.171 -0.717 1.00 82.06 127 TRP A O 1
ATOM 1041 N N . ASP A 1 128 ? 14.010 -0.842 -1.551 1.00 84.12 128 ASP A N 1
ATOM 1042 C CA . ASP A 1 128 ? 15.369 -1.371 -1.586 1.00 84.12 128 ASP A CA 1
ATOM 1043 C C . ASP A 1 128 ? 16.237 -0.579 -2.595 1.00 84.12 128 ASP A C 1
ATOM 1045 O O . ASP A 1 128 ? 15.753 -0.250 -3.690 1.00 84.12 128 ASP A O 1
ATOM 1049 N N . PRO A 1 129 ? 17.504 -0.257 -2.266 1.00 86.56 129 PRO A N 1
ATOM 1050 C CA . PRO A 1 129 ? 18.428 0.401 -3.188 1.00 86.56 129 PRO A CA 1
ATOM 1051 C C . PRO A 1 129 ? 18.522 -0.260 -4.572 1.00 86.56 129 PRO A C 1
ATOM 1053 O O . PRO A 1 129 ? 18.585 0.458 -5.575 1.00 86.56 129 PRO A O 1
ATOM 1056 N N . ASP A 1 130 ? 18.452 -1.591 -4.653 1.00 88.75 130 ASP A N 1
ATOM 1057 C CA . ASP A 1 130 ? 18.521 -2.338 -5.913 1.00 88.75 130 ASP A CA 1
ATOM 1058 C C . ASP A 1 130 ? 17.291 -2.070 -6.793 1.00 88.75 130 ASP A C 1
ATOM 1060 O O . ASP A 1 130 ? 17.395 -1.938 -8.018 1.00 88.75 130 ASP A O 1
ATOM 1064 N N . VAL A 1 131 ? 16.113 -1.918 -6.175 1.00 89.06 131 VAL A N 1
ATOM 1065 C CA . VAL A 1 131 ? 14.875 -1.541 -6.878 1.00 89.06 131 VAL A CA 1
ATOM 1066 C C . VAL A 1 131 ? 15.016 -0.137 -7.461 1.00 89.06 131 VAL A C 1
ATOM 1068 O O . VAL A 1 131 ? 14.677 0.082 -8.627 1.00 89.06 131 VAL A O 1
ATOM 1071 N N . ILE A 1 132 ? 15.546 0.809 -6.679 1.00 89.50 132 ILE A N 1
ATOM 1072 C CA . ILE A 1 132 ? 15.763 2.195 -7.121 1.00 89.50 132 ILE A CA 1
ATOM 1073 C C . ILE A 1 132 ? 16.753 2.229 -8.289 1.00 89.50 132 ILE A C 1
ATOM 1075 O O . ILE A 1 132 ? 16.495 2.896 -9.296 1.00 89.50 132 ILE A O 1
ATOM 1079 N N . GLN A 1 133 ? 17.858 1.489 -8.186 1.00 91.31 133 GLN A N 1
ATOM 1080 C CA . GLN A 1 133 ? 18.856 1.402 -9.246 1.00 91.31 133 GLN A CA 1
ATOM 1081 C C . GLN A 1 133 ? 18.255 0.825 -10.532 1.00 91.31 133 GLN A C 1
ATOM 1083 O O . GLN A 1 133 ? 18.429 1.414 -11.600 1.00 91.31 133 GLN A O 1
ATOM 1088 N N . ARG A 1 134 ? 17.502 -0.279 -10.439 1.00 92.50 134 ARG A N 1
ATOM 1089 C CA . ARG A 1 134 ? 16.868 -0.920 -11.602 1.00 92.50 134 ARG A CA 1
ATOM 1090 C C . ARG A 1 134 ? 15.870 0.007 -12.298 1.00 92.50 134 ARG A C 1
ATOM 1092 O O . ARG A 1 134 ? 15.886 0.095 -13.523 1.00 92.50 134 ARG A O 1
ATOM 1099 N N . LEU A 1 135 ? 15.057 0.752 -11.546 1.00 92.12 135 LEU A N 1
ATOM 1100 C CA . LEU A 1 135 ? 14.139 1.748 -12.119 1.00 92.12 135 LEU A CA 1
ATOM 1101 C C . LEU A 1 135 ? 14.885 2.908 -12.779 1.00 92.12 135 LEU A C 1
ATOM 1103 O O . LEU A 1 135 ? 14.496 3.349 -13.858 1.00 92.12 135 LEU A O 1
ATOM 1107 N N . GLY A 1 136 ? 15.982 3.369 -12.175 1.00 91.88 136 GLY A N 1
ATOM 1108 C CA . GLY A 1 136 ? 16.853 4.376 -12.780 1.00 91.88 136 GLY A CA 1
ATOM 1109 C C . GLY A 1 136 ? 17.463 3.902 -14.102 1.00 91.88 136 GLY A C 1
ATOM 1110 O O . GLY A 1 136 ? 17.485 4.654 -15.075 1.00 91.88 136 GLY A O 1
ATOM 1111 N N . SER A 1 137 ? 17.912 2.647 -14.175 1.00 92.44 137 SER A N 1
ATOM 1112 C CA . SER A 1 137 ? 18.410 2.052 -15.421 1.00 92.44 137 SER A CA 1
ATOM 1113 C C . SER A 1 137 ? 17.323 1.951 -16.491 1.00 92.44 137 SER A C 1
ATOM 1115 O O . SER A 1 137 ? 17.592 2.271 -17.647 1.00 92.44 137 SER A O 1
ATOM 1117 N N . LEU A 1 138 ? 16.099 1.568 -16.116 1.00 91.88 138 LEU A N 1
ATOM 1118 C CA . LEU A 1 138 ? 14.967 1.496 -17.046 1.00 91.88 138 LEU A CA 1
ATOM 1119 C C . LEU A 1 138 ? 14.565 2.867 -17.591 1.00 91.88 138 LEU A C 1
ATOM 1121 O O . LEU A 1 138 ? 14.334 2.997 -18.788 1.00 91.88 138 LEU A O 1
ATOM 1125 N N . ALA A 1 139 ? 14.531 3.898 -16.745 1.00 91.06 139 ALA A N 1
ATOM 1126 C CA . ALA A 1 139 ? 14.179 5.257 -17.164 1.00 91.06 139 ALA A CA 1
ATOM 1127 C C . ALA A 1 139 ? 15.192 5.872 -18.146 1.00 91.06 139 ALA A C 1
ATOM 1129 O O . ALA A 1 139 ? 14.829 6.745 -18.928 1.00 91.06 139 ALA A O 1
ATOM 1130 N N . ASN A 1 140 ? 16.445 5.410 -18.117 1.00 89.44 140 ASN A N 1
ATOM 1131 C CA . ASN A 1 140 ? 17.510 5.868 -19.010 1.00 89.44 140 ASN A CA 1
ATOM 1132 C C . ASN A 1 140 ? 17.661 5.005 -20.274 1.00 89.44 140 ASN A C 1
ATOM 1134 O O . ASN A 1 140 ? 18.559 5.261 -21.076 1.00 89.44 140 ASN A O 1
ATOM 1138 N N . ARG A 1 141 ? 16.834 3.968 -20.456 1.00 86.25 141 ARG A N 1
ATOM 1139 C CA . ARG A 1 141 ? 16.894 3.110 -21.642 1.00 86.25 141 ARG A CA 1
ATOM 1140 C C . ARG A 1 141 ? 16.420 3.890 -22.868 1.00 86.25 141 ARG A C 1
ATOM 1142 O O . ARG A 1 141 ? 15.308 4.411 -22.887 1.00 86.25 141 ARG A O 1
ATOM 1149 N N . GLU A 1 142 ? 17.238 3.921 -23.915 1.00 72.81 142 GLU A N 1
ATOM 1150 C CA . GLU A 1 142 ? 16.797 4.397 -25.226 1.00 72.81 142 GLU A CA 1
ATOM 1151 C C . GLU A 1 142 ? 15.884 3.338 -25.853 1.00 72.81 142 GLU A C 1
ATOM 1153 O O . GLU A 1 142 ? 16.286 2.193 -26.057 1.00 72.81 142 GLU A O 1
ATOM 1158 N N . GLY A 1 143 ? 14.627 3.705 -26.099 1.00 70.19 143 GLY A N 1
ATOM 1159 C CA . GLY A 1 143 ? 13.670 2.840 -26.779 1.00 70.19 143 GLY A CA 1
ATOM 1160 C C . GLY A 1 143 ? 13.895 2.852 -28.289 1.00 70.19 143 GLY A C 1
ATOM 1161 O O . GLY A 1 143 ? 14.153 3.899 -28.878 1.00 70.19 143 GLY A O 1
ATOM 1162 N N . ASP A 1 144 ? 13.726 1.700 -28.931 1.00 75.25 144 ASP A N 1
ATOM 1163 C CA . ASP A 1 144 ? 13.727 1.565 -30.394 1.00 75.25 144 ASP A CA 1
ATOM 1164 C C . ASP A 1 144 ? 12.362 1.912 -31.034 1.00 75.25 144 ASP A C 1
ATOM 1166 O O . ASP A 1 144 ? 12.181 1.793 -32.246 1.00 75.25 144 ASP A O 1
ATOM 1170 N N . GLY A 1 145 ? 11.396 2.350 -30.216 1.00 75.25 145 GLY A N 1
ATOM 1171 C CA . GLY A 1 145 ? 10.029 2.694 -30.615 1.00 75.25 145 GLY A CA 1
ATOM 1172 C C . GLY A 1 145 ? 9.076 1.498 -30.739 1.00 75.25 145 GLY A C 1
ATOM 1173 O O . GLY A 1 145 ? 7.931 1.685 -31.158 1.00 75.25 145 GLY A O 1
ATOM 1174 N N . SER A 1 146 ? 9.519 0.282 -30.401 1.00 81.12 146 SER A N 1
ATOM 1175 C CA . SER A 1 146 ? 8.670 -0.918 -30.416 1.00 81.12 146 SER A CA 1
ATOM 1176 C C . SER A 1 146 ? 7.844 -1.105 -29.134 1.00 81.12 146 SER A C 1
ATOM 1178 O O . SER A 1 146 ? 6.775 -1.715 -29.184 1.00 81.12 146 SER A O 1
ATOM 1180 N N . GLU A 1 147 ? 8.297 -0.525 -28.022 1.00 85.06 147 GLU A N 1
ATOM 1181 C CA . GLU A 1 147 ? 7.684 -0.600 -26.691 1.00 85.06 147 GLU A CA 1
ATOM 1182 C C . GLU A 1 147 ? 7.118 0.756 -26.240 1.00 85.06 147 GLU A C 1
ATOM 1184 O O . GLU A 1 147 ? 7.444 1.812 -26.793 1.00 85.06 147 GLU A O 1
ATOM 1189 N N . GLY A 1 148 ? 6.266 0.722 -25.214 1.00 87.00 148 GLY A N 1
ATOM 1190 C CA . GLY A 1 148 ? 5.783 1.919 -24.532 1.00 87.00 148 GLY A CA 1
ATOM 1191 C C . GLY A 1 148 ? 6.872 2.640 -23.731 1.00 87.00 148 GLY A C 1
ATOM 1192 O O . GLY A 1 148 ? 8.008 2.181 -23.589 1.00 87.00 148 GLY A O 1
ATOM 1193 N N . ARG A 1 149 ? 6.525 3.806 -23.187 1.00 89.94 149 ARG A N 1
ATOM 1194 C CA . ARG A 1 149 ? 7.460 4.666 -22.454 1.00 89.94 149 ARG A CA 1
ATOM 1195 C C . ARG A 1 149 ? 7.436 4.361 -20.966 1.00 89.94 149 ARG A C 1
ATOM 1197 O O . ARG A 1 149 ? 6.373 4.215 -20.373 1.00 89.94 149 ARG A O 1
ATOM 1204 N N . PHE A 1 150 ? 8.608 4.384 -20.347 1.00 91.62 150 PHE A N 1
ATOM 1205 C CA . PHE A 1 150 ? 8.760 4.306 -18.900 1.00 91.62 150 PHE A CA 1
ATOM 1206 C C . PHE A 1 150 ? 9.435 5.575 -18.364 1.00 91.62 150 PHE A C 1
ATOM 1208 O O . PHE A 1 150 ? 10.321 6.147 -18.999 1.00 91.62 150 PHE A O 1
ATOM 1215 N N . SER A 1 151 ? 9.001 6.056 -17.202 1.00 90.62 151 SER A N 1
ATOM 1216 C CA . SER A 1 151 ? 9.574 7.220 -16.522 1.00 90.62 151 SER A CA 1
ATOM 1217 C C . SER A 1 151 ? 9.599 7.005 -15.013 1.00 90.62 151 SER A C 1
ATOM 1219 O O . SER A 1 151 ? 8.628 6.526 -14.430 1.00 90.62 151 SER A O 1
ATOM 1221 N N . PHE A 1 152 ? 10.698 7.404 -14.371 1.00 90.75 152 PHE A N 1
ATOM 1222 C CA . PHE A 1 152 ? 10.871 7.324 -12.922 1.00 90.75 152 PHE A CA 1
ATOM 1223 C C . PHE A 1 152 ? 11.177 8.707 -12.343 1.00 90.75 152 PHE A C 1
ATOM 1225 O O . PHE A 1 152 ? 12.081 9.397 -12.813 1.00 90.75 152 PHE A O 1
ATOM 1232 N N . MET A 1 153 ? 10.396 9.128 -11.347 1.00 87.06 153 MET A N 1
ATOM 1233 C CA . MET A 1 153 ? 10.419 10.483 -10.792 1.00 87.06 153 MET A CA 1
ATOM 1234 C C . MET A 1 153 ? 10.404 10.474 -9.263 1.00 87.06 153 MET A C 1
ATOM 1236 O O . MET A 1 153 ? 9.824 9.588 -8.633 1.00 87.06 153 MET A O 1
ATOM 1240 N N . PHE A 1 154 ? 10.976 11.522 -8.667 1.00 81.44 154 PHE A N 1
ATOM 1241 C CA . PHE A 1 154 ? 10.918 11.772 -7.228 1.00 81.44 154 PHE A CA 1
ATOM 1242 C C . PHE A 1 154 ? 9.959 12.924 -6.924 1.00 81.44 154 PHE A C 1
ATOM 1244 O O . PHE A 1 154 ? 9.999 13.967 -7.579 1.00 81.44 154 PHE A O 1
ATOM 1251 N N . SER A 1 155 ? 9.106 12.748 -5.916 1.00 70.50 155 SER A N 1
ATOM 1252 C CA . SER A 1 155 ? 8.234 13.808 -5.408 1.00 70.50 155 SER A CA 1
ATOM 1253 C C . SER A 1 155 ? 8.808 14.407 -4.115 1.00 70.50 155 SER A C 1
ATOM 1255 O O . SER A 1 155 ? 8.992 13.658 -3.151 1.00 70.50 155 SER A O 1
ATOM 1257 N N . PRO A 1 156 ? 9.009 15.740 -4.037 1.00 57.66 156 PRO A N 1
ATOM 1258 C CA . PRO A 1 156 ? 9.586 16.421 -2.869 1.00 57.66 156 PRO A CA 1
ATOM 1259 C C . PRO A 1 156 ? 8.634 16.537 -1.660 1.00 57.66 156 PRO A C 1
ATOM 1261 O O . PRO A 1 156 ? 8.922 17.230 -0.687 1.00 57.66 156 PRO A O 1
ATOM 1264 N N . SER A 1 157 ? 7.443 15.927 -1.699 1.00 54.12 157 SER A N 1
ATOM 1265 C CA . SER A 1 157 ? 6.490 15.998 -0.583 1.00 54.12 157 SER A CA 1
ATOM 1266 C C . SER A 1 157 ? 6.690 14.861 0.424 1.00 54.12 157 SER A C 1
ATOM 1268 O O . SER A 1 157 ? 6.565 13.697 0.059 1.00 54.12 157 SER A O 1
ATOM 1270 N N . GLN A 1 158 ? 6.850 15.210 1.707 1.00 47.47 158 GLN A N 1
ATOM 1271 C CA . GLN A 1 158 ? 6.936 14.313 2.879 1.00 47.47 158 GLN A CA 1
ATOM 1272 C C . GLN A 1 158 ? 5.724 13.390 3.132 1.00 47.47 158 GLN A C 1
ATOM 1274 O O . GLN A 1 158 ? 5.692 12.679 4.128 1.00 47.47 158 GLN A O 1
ATOM 1279 N N . ALA A 1 159 ? 4.696 13.390 2.294 1.00 42.41 159 ALA A N 1
ATOM 1280 C CA . ALA A 1 159 ? 3.410 12.812 2.658 1.00 42.41 159 ALA A CA 1
ATOM 1281 C C . ALA A 1 159 ? 3.056 11.614 1.781 1.00 42.41 159 ALA A C 1
ATOM 1283 O O . ALA A 1 159 ? 2.155 11.707 0.964 1.00 42.41 159 ALA A O 1
ATOM 1284 N N . ILE A 1 160 ? 3.712 10.475 1.965 1.00 47.50 160 ILE A N 1
ATOM 1285 C CA . ILE A 1 160 ? 3.074 9.173 1.681 1.00 47.50 160 ILE A CA 1
ATOM 1286 C C . ILE A 1 160 ? 3.189 8.300 2.943 1.00 47.50 160 ILE A C 1
ATOM 1288 O O . ILE A 1 160 ? 3.399 7.091 2.921 1.00 47.50 160 ILE A O 1
ATOM 1292 N N . GLY A 1 161 ? 3.077 8.963 4.097 1.00 40.91 161 GLY A N 1
ATOM 1293 C CA . GLY A 1 161 ? 2.647 8.318 5.326 1.00 40.91 161 GLY A CA 1
ATOM 1294 C C . GLY A 1 161 ? 1.132 8.140 5.279 1.00 40.91 161 GLY A C 1
ATOM 1295 O O . GLY A 1 161 ? 0.436 8.955 4.674 1.00 40.91 161 GLY A O 1
ATOM 1296 N N . PHE A 1 162 ? 0.651 7.087 5.937 1.00 40.41 162 PHE A N 1
ATOM 1297 C CA . PHE A 1 162 ? -0.717 6.540 6.031 1.00 40.41 162 PHE A CA 1
ATOM 1298 C C . PHE A 1 162 ? -1.889 7.534 6.212 1.00 40.41 162 PHE A C 1
ATOM 1300 O O . PHE A 1 162 ? -3.057 7.152 6.214 1.00 40.41 162 PHE A O 1
ATOM 1307 N N . THR A 1 163 ? -1.612 8.822 6.387 1.00 39.91 163 THR A N 1
ATOM 1308 C CA . THR A 1 163 ? -2.578 9.860 6.708 1.00 39.91 163 THR A CA 1
ATOM 1309 C C . THR A 1 163 ? -2.607 10.919 5.588 1.00 39.91 163 THR A C 1
ATOM 1311 O O . THR A 1 163 ? -1.710 11.741 5.441 1.00 39.91 163 THR A O 1
ATOM 1314 N N . TRP A 1 164 ? -3.702 10.921 4.813 1.00 40.16 164 TRP A N 1
ATOM 1315 C CA . TRP A 1 164 ? -4.210 12.055 4.009 1.00 40.16 164 TRP A CA 1
ATOM 1316 C C . TRP A 1 164 ? -3.733 12.326 2.564 1.00 40.16 164 TRP A C 1
ATOM 1318 O O . TRP A 1 164 ? -4.080 13.389 2.036 1.00 40.16 164 TRP A O 1
ATOM 1328 N N . THR A 1 165 ? -3.046 11.427 1.849 1.00 45.38 165 THR A N 1
ATOM 1329 C CA . THR A 1 165 ? -2.446 11.840 0.552 1.00 45.38 165 THR A CA 1
ATOM 1330 C C . THR A 1 165 ? -3.161 11.423 -0.735 1.00 45.38 165 THR A C 1
ATOM 1332 O O . THR A 1 165 ? -2.975 12.099 -1.743 1.00 45.38 165 THR A O 1
ATOM 1335 N N . ILE A 1 166 ? -4.049 10.424 -0.751 1.00 40.41 166 ILE A N 1
ATOM 1336 C CA . ILE A 1 166 ? -4.688 10.001 -2.020 1.00 40.41 166 ILE A CA 1
ATOM 1337 C C . ILE A 1 166 ? -5.497 11.148 -2.652 1.00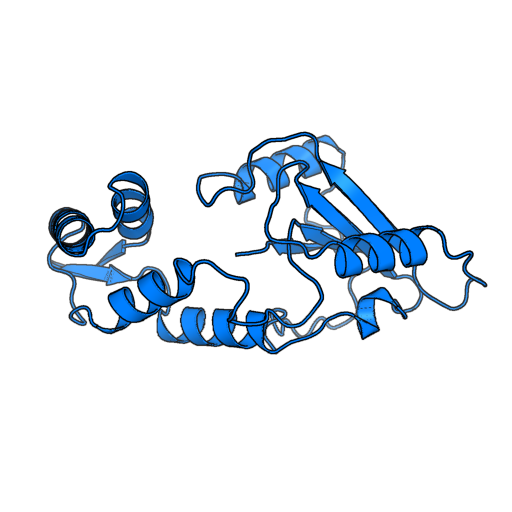 40.41 166 ILE A C 1
ATOM 1339 O O . ILE A 1 166 ? -5.360 11.430 -3.839 1.00 40.41 166 ILE A O 1
ATOM 1343 N N . GLN A 1 167 ? -6.244 11.907 -1.844 1.00 32.84 167 GLN A N 1
ATOM 1344 C CA . GLN A 1 167 ? -6.988 13.078 -2.324 1.00 32.84 167 GLN A CA 1
ATOM 1345 C C . GLN A 1 167 ? -6.073 14.230 -2.767 1.00 32.84 167 GLN A C 1
ATOM 1347 O O . GLN A 1 167 ? -6.377 14.913 -3.742 1.00 32.84 167 GLN A O 1
ATOM 1352 N N . LYS A 1 168 ? -4.941 14.453 -2.085 1.00 35.59 168 LYS A N 1
ATOM 1353 C CA . LYS A 1 168 ? -4.014 15.551 -2.408 1.00 35.59 168 LYS A CA 1
ATOM 1354 C C . LYS A 1 168 ? -3.160 15.265 -3.639 1.00 35.59 168 LYS A C 1
ATOM 1356 O O . LYS A 1 168 ? -2.912 16.192 -4.404 1.00 35.59 168 LYS A O 1
ATOM 1361 N N . VAL A 1 169 ? -2.735 14.017 -3.853 1.00 40.50 169 VAL A N 1
ATOM 1362 C CA . VAL A 1 169 ? -2.057 13.635 -5.100 1.00 40.50 169 VAL A CA 1
ATOM 1363 C C . VAL A 1 169 ? -3.023 13.769 -6.270 1.00 40.50 169 VAL A C 1
ATOM 1365 O O . VAL A 1 169 ? -2.672 14.395 -7.265 1.00 40.50 169 VAL A O 1
ATOM 1368 N N . PHE A 1 170 ? -4.268 13.314 -6.108 1.00 37.38 170 PHE A N 1
ATOM 1369 C CA . PHE A 1 170 ? -5.307 13.480 -7.123 1.00 37.38 170 PHE A CA 1
ATOM 1370 C C . PHE A 1 170 ? -5.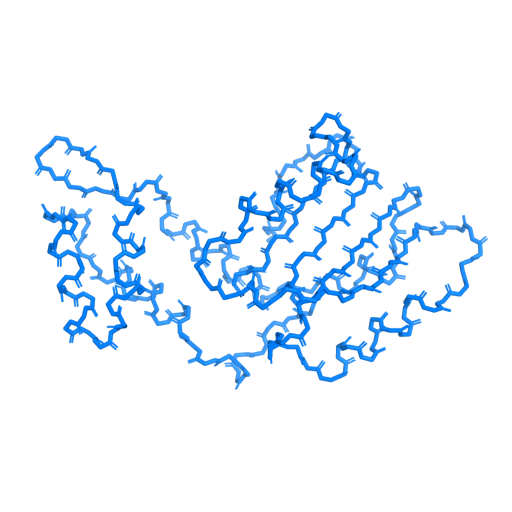568 14.963 -7.460 1.00 37.38 170 PHE A C 1
ATOM 1372 O O . PHE A 1 170 ? -5.563 15.348 -8.626 1.00 37.38 170 PHE A O 1
ATOM 1379 N N . LEU A 1 171 ? -5.691 15.829 -6.445 1.00 34.16 171 LEU A N 1
ATOM 1380 C CA . LEU A 1 171 ? -5.832 17.284 -6.619 1.00 34.16 171 LEU A CA 1
ATOM 1381 C C . LEU A 1 171 ? -4.605 17.942 -7.274 1.00 34.16 171 LEU A C 1
ATOM 1383 O O . LEU A 1 171 ? -4.748 18.889 -8.044 1.00 34.16 171 LEU A O 1
ATOM 1387 N N . ARG A 1 172 ? -3.389 17.469 -6.983 1.00 37.22 172 ARG A N 1
ATOM 1388 C CA . ARG A 1 172 ? -2.163 18.034 -7.563 1.00 37.22 172 ARG A CA 1
ATOM 1389 C C . ARG A 1 172 ? -1.972 17.614 -9.020 1.00 37.22 172 ARG A C 1
ATOM 1391 O O . ARG A 1 172 ? -1.573 18.450 -9.822 1.00 37.22 172 ARG A O 1
ATOM 1398 N N . LEU A 1 173 ? -2.303 16.369 -9.365 1.00 38.94 173 LEU A N 1
ATOM 1399 C CA . LEU A 1 173 ? -2.328 15.893 -10.752 1.00 38.94 173 LEU A CA 1
ATOM 1400 C C . LEU A 1 173 ? -3.389 16.645 -11.574 1.00 38.94 173 LEU A C 1
ATOM 1402 O O . LEU A 1 173 ? -3.093 17.090 -12.679 1.00 38.94 173 LEU A O 1
ATOM 1406 N N . TRP A 1 174 ? -4.558 16.929 -10.989 1.00 35.91 174 TRP A N 1
ATOM 1407 C CA . TRP A 1 174 ? -5.577 17.790 -11.604 1.00 35.91 174 TRP A CA 1
ATOM 1408 C C . TRP A 1 174 ? -5.041 19.187 -11.965 1.00 35.91 174 TRP A C 1
ATOM 1410 O O . TRP A 1 174 ? -5.277 19.687 -13.062 1.00 35.91 174 TRP A O 1
ATOM 1420 N N . HIS A 1 175 ? -4.273 19.823 -11.072 1.00 37.44 175 HIS A N 1
ATOM 1421 C CA . HIS A 1 175 ? -3.667 21.136 -11.336 1.00 37.44 175 HIS A CA 1
ATOM 1422 C C . HIS A 1 175 ? -2.517 21.114 -12.355 1.00 37.44 175 HIS A C 1
ATOM 1424 O O . HIS A 1 175 ? -2.200 22.159 -12.919 1.00 37.44 175 HIS A O 1
ATOM 1430 N N . LEU A 1 176 ? -1.913 19.950 -12.605 1.00 40.56 176 LEU A N 1
ATOM 1431 C CA . LEU A 1 176 ? -0.906 19.750 -13.653 1.00 40.56 176 LEU A CA 1
ATOM 1432 C C . LEU A 1 176 ? -1.527 19.436 -15.028 1.00 40.56 176 LEU A C 1
ATOM 1434 O O . LEU A 1 176 ? -0.785 19.229 -15.983 1.00 40.56 176 LEU A O 1
ATOM 1438 N N . GLY A 1 177 ? -2.862 19.451 -15.142 1.00 32.97 177 GLY A N 1
ATOM 1439 C CA . GLY A 1 177 ? -3.585 19.283 -16.408 1.00 32.97 177 GLY A CA 1
ATOM 1440 C C . GLY A 1 177 ? -4.061 17.858 -16.697 1.00 32.97 177 GLY A C 1
ATOM 1441 O O . GLY A 1 177 ? -4.480 17.584 -17.816 1.00 32.97 177 GLY A O 1
ATOM 1442 N N . PHE A 1 178 ? -4.019 16.956 -15.713 1.00 38.97 178 PHE A N 1
ATOM 1443 C CA . PHE A 1 178 ? -4.473 15.575 -15.872 1.00 38.97 178 PHE A CA 1
ATOM 1444 C C . PHE A 1 178 ? -5.946 15.438 -15.455 1.00 38.97 178 PHE A C 1
ATOM 1446 O O . PHE A 1 178 ? -6.286 15.635 -14.285 1.00 38.97 178 PHE A O 1
ATOM 1453 N N . HIS A 1 179 ? -6.831 15.112 -16.405 1.00 39.81 179 HIS A N 1
ATOM 1454 C CA . HIS A 1 179 ? -8.273 14.995 -16.172 1.00 39.81 179 HIS A CA 1
ATOM 1455 C C . HIS A 1 179 ? -8.745 13.524 -16.174 1.00 39.81 179 HIS A C 1
ATOM 1457 O O . HIS A 1 179 ? -8.331 12.739 -17.020 1.00 39.81 179 HIS A O 1
ATOM 1463 N N . PRO A 1 180 ? -9.671 13.133 -15.276 1.00 38.91 180 PRO A N 1
ATOM 1464 C CA . PRO A 1 180 ? -10.106 11.743 -15.068 1.00 38.91 180 PRO A CA 1
ATOM 1465 C C . PRO A 1 180 ? -10.966 11.145 -16.197 1.00 38.91 180 PRO A C 1
ATOM 1467 O O . PRO A 1 180 ? -11.495 10.049 -16.037 1.00 38.91 180 PRO A O 1
ATOM 1470 N N . TYR A 1 181 ? -11.142 11.863 -17.309 1.00 40.62 181 TYR A N 1
ATOM 1471 C CA . TYR A 1 181 ? -11.854 11.381 -18.500 1.00 40.62 181 TYR A CA 1
ATOM 1472 C C . TYR A 1 181 ? -10.921 10.888 -19.606 1.00 40.62 181 TYR A C 1
ATOM 1474 O O . TYR A 1 181 ? -11.385 10.279 -20.568 1.00 40.62 181 TYR A O 1
ATOM 1482 N N . ASP A 1 182 ? -9.623 11.104 -19.447 1.00 43.66 182 ASP A N 1
ATOM 1483 C CA . ASP A 1 182 ? -8.605 10.482 -20.272 1.00 43.66 182 ASP A CA 1
ATOM 1484 C C . ASP A 1 182 ? -8.235 9.123 -19.643 1.00 43.66 182 ASP A C 1
ATOM 1486 O O . ASP A 1 182 ? -8.493 8.884 -18.461 1.00 43.66 182 ASP A O 1
ATOM 1490 N N . LYS A 1 183 ? -7.685 8.192 -20.424 1.00 49.78 183 LYS A N 1
ATOM 1491 C CA . LYS A 1 183 ? -7.445 6.781 -20.055 1.00 49.78 183 LYS A CA 1
ATOM 1492 C C . LYS A 1 183 ? -6.326 6.611 -19.007 1.00 49.78 183 LYS A C 1
ATOM 1494 O O . LYS A 1 183 ? -5.282 6.024 -19.285 1.00 49.78 183 LYS A O 1
ATOM 1499 N N . PHE A 1 184 ? -6.558 7.134 -17.808 1.00 48.75 184 PHE A N 1
ATOM 1500 C CA . PHE A 1 184 ? -5.638 7.180 -16.680 1.00 48.75 184 PHE A CA 1
ATOM 1501 C C . PHE A 1 184 ? -5.964 6.091 -15.661 1.00 48.75 184 PHE A C 1
ATOM 1503 O O . PHE A 1 184 ? -7.098 5.978 -15.191 1.00 48.75 184 PHE A O 1
ATOM 1510 N N . PHE A 1 185 ? -4.948 5.332 -15.253 1.00 54.31 185 PHE A N 1
ATOM 1511 C CA . PHE A 1 185 ? -5.038 4.430 -14.107 1.00 54.31 185 PHE A CA 1
ATOM 1512 C C . PHE A 1 185 ? -3.970 4.776 -13.068 1.00 54.31 185 PHE A C 1
ATOM 1514 O O . PHE A 1 185 ? -2.813 5.021 -13.410 1.00 54.31 185 PHE A O 1
ATOM 1521 N N . THR A 1 186 ? -4.353 4.804 -11.790 1.00 52.66 186 THR A N 1
ATOM 1522 C CA . THR A 1 186 ? -3.444 5.118 -10.681 1.00 52.66 186 THR A CA 1
ATOM 1523 C C . THR A 1 186 ? -3.394 3.965 -9.690 1.00 52.66 186 THR A C 1
ATOM 1525 O O . THR A 1 186 ? -4.420 3.587 -9.124 1.00 52.66 186 THR A O 1
ATOM 1528 N N . ILE A 1 187 ? -2.194 3.439 -9.444 1.00 54.62 187 ILE A N 1
ATOM 1529 C CA . ILE A 1 187 ? -1.921 2.500 -8.351 1.00 54.62 187 ILE A CA 1
ATOM 1530 C C . ILE A 1 187 ? -1.282 3.299 -7.224 1.00 54.62 187 ILE A C 1
ATOM 1532 O O . ILE A 1 187 ? -0.221 3.891 -7.409 1.00 54.62 187 ILE A O 1
ATOM 1536 N N . VAL A 1 188 ? -1.929 3.325 -6.063 1.00 50.12 188 VAL A N 1
ATOM 1537 C CA . VAL A 1 188 ? -1.361 3.910 -4.846 1.00 50.12 188 VAL A CA 1
ATOM 1538 C C . VAL A 1 188 ? -0.834 2.772 -3.978 1.00 50.12 188 VAL A C 1
ATOM 1540 O O . VAL A 1 188 ? -1.567 1.813 -3.733 1.00 50.12 188 VAL A O 1
ATOM 1543 N N . GLY A 1 189 ? 0.422 2.870 -3.538 1.00 47.09 189 GLY A N 1
ATOM 1544 C CA . GLY A 1 189 ? 0.998 1.958 -2.548 1.00 47.09 189 GLY A CA 1
ATOM 1545 C C . GLY A 1 189 ? 0.265 2.037 -1.204 1.00 47.09 189 GLY A C 1
ATOM 1546 O O . GLY A 1 189 ? -0.200 3.110 -0.815 1.00 47.09 189 GLY A O 1
ATOM 1547 N N . PHE A 1 190 ? 0.136 0.890 -0.534 1.00 37.72 190 PHE A N 1
ATOM 1548 C CA . PHE A 1 190 ? -0.388 0.777 0.831 1.00 37.72 190 PHE A CA 1
ATOM 1549 C C . PHE A 1 190 ? 0.690 1.131 1.861 1.00 37.72 190 PHE A C 1
ATOM 1551 O O . PHE A 1 190 ? 1.859 0.731 1.655 1.00 37.72 190 PHE A O 1
#

Mean predicted aligned error: 10.55 Å

Organism: NCBI:txid2094558

Solvent-accessible surface area (backbone atoms only — not comparable to full-atom values): 11277 Å² total; per-residue (Å²): 123,65,66,75,78,65,81,60,96,56,84,54,48,32,39,39,37,38,59,46,79,49,47,57,56,62,77,87,78,53,92,49,58,68,57,52,49,53,56,51,63,70,71,49,69,92,67,38,78,37,54,67,56,52,26,54,51,37,39,75,74,68,45,54,65,69,58,26,51,55,57,40,67,47,52,37,81,57,87,91,35,28,38,68,71,62,62,65,69,56,50,53,53,42,52,52,35,52,33,73,40,65,45,53,65,54,67,76,56,27,55,64,79,21,38,38,39,40,36,38,42,70,81,59,80,88,63,56,70,68,59,55,51,52,46,53,54,55,44,70,56,85,76,92,73,75,50,24,49,54,40,67,48,76,38,93,56,89,60,84,52,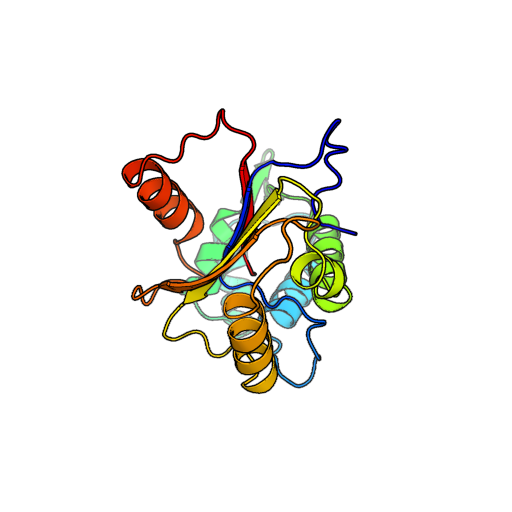102,72,81,35,73,66,52,53,52,54,51,43,42,75,75,72,53,59,93,86,51,58,68,46,77,48,73,45,132

Secondary structure (DSSP, 8-state):
--S-----SS--SEEEEES--SS---TTSS-SHHHHHHHHHHHS-SSB--HHHHHHHHHHTT--HHHHHHHHTTEEEETTEEEESS-HHHHHHHHHHHHH---HHHHHSPPTT-EEEEEEETT--SS-HHHHHHHHHHHTPPP-SSS-EEEEEEE--S--SSSSHHHHHHHHHHHTT--TTSSEEEEEP-

InterPro domains:
  IPR051601 Serine protease/Carboxylesterase S33 [PTHR43248] (8-143)

Nearest PDB structures (foldseek):
  4q82-assembly2_B  TM=2.339E-01  e=8.208E-01  Haliangium ochraceum DSM 14365
  6lyi-assembly1_B-2  TM=2.725E-01  e=1.746E+00  Camellia sinensis var. assamica
  3j98-assembly1_A  TM=2.191E-01  e=2.391E+00  Cricetulus griseus
  3j95-assembly1_A  TM=1.992E-01  e=2.546E+00  Cricetulus griseus
  6qgo-assembly1_B  TM=2.443E-01  e=8.956E+00  Homo sapiens